Protein 9DQS (pdb70)

Organism: Mycobacterium tuberculosis (strain ATCC 25618 / H37Rv) (NCBI:txid83332)

Solvent-accessible surface area: 14472 Å² total; per-residue (Å²): 104,50,113,6,73,6,26,22,156,0,30,9,112,136,39,28,126,8,78,0,21,17,15,9,42,96,22,35,53,5,26,0,25,0,56,43,102,33,113,6,20,2,15,4,42,105,25,71,17,108,107,144,86,108,3,45,4,27,30,89,0,52,16,125,162,73,31,93,0,66,0,48,20,16,18,49,86,50,120,60,5,68,1,24,0,34,5,50,134,51,28,153,33,101,24,80,4,51,122,24,69,26,132,94,146,54,14,102,5,67,6,18,35,126,0,33,19,116,162,73,27,104,6,109,1,55,19,16,17,44,115,48,99,69,6,66,1,38,0,37,10,53,134,52,26,148,32,100,27,94,8,21,128,35,60,11,88,71,106,96,129,9,102,85,26,21,136,0,44,8,109,131,35,27,106,4,128,1,69,103,51,50,61,117,48,94,60,5,16,0,36,0,38,15,70,122,16,26,128,2,57,1,13,4,55,81,26,62,16,114,92,138,104,107,6,114,85,37,29,125,0,35,11,116,154,40,27,118,8,132,3,65,105,51,55,55,119,48,118,66,7,26,1,38,0,43,9,49,131,49,26,132,2,54,4,15,4,52,120,25,62,18,98,99,138

Foldseek 3Di:
DDDDDFQWWKQAPPQGIWGWHDWADDDQQIWTFTFGVGTDIGRPSPGRMDTD/DDDDQQWWKQAPPLGIWGWHDWDDDDQQIWTWIQSDPVGTDIGRPNPGRMGTD/DDDDDAQWWKQAPPLGIWGWHDWADDDQQIWTWIQSDVSGTDIDRVNPGRMDTD/DDDDFQWWKQFPPLGIWGWHHWDDDDQQIWTFIASPVVGGDIGRPNPGRMDTD/DDDDAQWWKQFPPLGIWGWHDWDDDDQQIWTFTQSDVSGTDIGRVNPGRMDTD

Radius of gyration: 21.14 Å; Cα contacts (8 Å, |Δi|>4): 677; chains: 5; bounding box: 45×46×57 Å

Nearest PDB structures (foldseek):
  9dqs-assembly1_A  TM=1.020E+00  e=4.402E-09  Mycolicibacterium smegmatis MC2 155
  9dqs-assembly5_E  TM=1.013E+00  e=5.189E-08  Mycolicibacterium smegmatis MC2 155
  5dma-assembly1_A  TM=9.382E-01  e=1.597E-04  Geobacillus stearothermophilus
  7egs-assembly1_B  TM=9.209E-01  e=6.330E-04  Escherichia coli K-12
  6yi2-assembly1_A  TM=8.868E-01  e=6.704E-04  Escherichia coli

Structure (mmCIF, N/CA/C/O backbone):
data_9DQS
#
_entry.id   9DQS
#
_cell.length_a   42.241
_cell.length_b   53.390
_cell.length_c   109.802
_cell.angle_alpha   90.00
_cell.angle_beta   90.00
_cell.angle_gamma   90.00
#
_symmetry.space_group_name_H-M   'P 2 21 21'
#
loop_
_entity.id
_entity.type
_entity.pdbx_description
1 polymer 'ATP-dependent DNA helicase'
2 water water
#
loop_
_atom_site.group_PDB
_atom_site.id
_atom_site.type_symbol
_atom_site.label_atom_id
_atom_site.label_alt_id
_atom_site.label_comp_id
_atom_site.label_asym_id
_atom_site.label_entity_id
_atom_site.label_seq_id
_atom_site.pdbx_PDB_ins_code
_atom_site.Cartn_x
_atom_site.Cartn_y
_atom_site.Cartn_z
_atom_site.occupancy
_atom_site.B_iso_or_equiv
_atom_site.auth_seq_id
_atom_site.auth_comp_id
_atom_site.auth_asym_id
_atom_site.auth_atom_id
_atom_site.pdbx_PDB_model_num
ATOM 1 N N . SER A 1 1 ? -18.000 1.915 -21.151 1.00 69.63 0 SER A N 1
ATOM 2 C CA . SER A 1 1 ? -19.034 1.232 -20.321 1.00 71.40 0 SER A CA 1
ATOM 3 C C . SER A 1 1 ? -18.922 1.701 -18.873 1.00 76.33 0 SER A C 1
ATOM 4 O O . SER A 1 1 ? -19.529 2.716 -18.531 1.00 71.84 0 SER A O 1
ATOM 7 N N . MET A 1 2 ? -18.149 0.96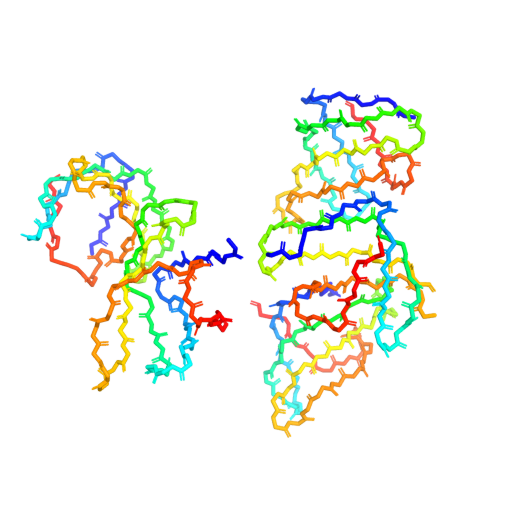6 -18.045 1.00 79.48 731 MET A N 1
ATOM 8 C CA . MET A 1 2 ? -17.876 1.368 -16.673 1.00 76.00 731 MET A CA 1
ATOM 9 C C . MET A 1 2 ? -17.323 2.791 -16.705 1.00 77.08 731 MET A C 1
ATOM 10 O O . MET A 1 2 ? -16.274 3.031 -17.304 1.00 74.21 731 MET A O 1
ATOM 15 N N . VAL A 1 3 ? -18.082 3.734 -16.129 1.00 73.33 732 VAL A N 1
ATOM 16 C CA . VAL A 1 3 ? -17.641 5.111 -16.026 1.00 70.56 732 VAL A CA 1
ATOM 17 C C . VAL A 1 3 ? -17.273 5.366 -14.570 1.00 82.41 732 VAL A C 1
ATOM 18 O O . VAL A 1 3 ? -18.106 5.189 -13.681 1.00 94.97 732 VAL A O 1
ATOM 22 N N . LEU A 1 4 ? -16.018 5.788 -14.362 1.00 82.39 733 LEU A N 1
ATOM 23 C CA . LEU A 1 4 ? -15.490 6.090 -13.042 1.00 75.33 733 LEU A CA 1
ATOM 24 C C . LEU A 1 4 ? -15.305 7.593 -12.909 1.00 68.15 733 LEU A C 1
ATOM 25 O O . LEU A 1 4 ? -15.185 8.297 -13.910 1.00 65.44 733 LEU A O 1
ATOM 30 N N . GLN A 1 5 ? -15.292 8.053 -11.655 1.00 62.70 734 GLN A N 1
ATOM 31 C CA . GLN A 1 5 ? -15.067 9.453 -11.355 1.00 61.97 734 GLN A CA 1
ATOM 32 C C . GLN A 1 5 ? -14.245 9.531 -10.074 1.00 55.77 734 GLN A C 1
ATOM 33 O O . GLN A 1 5 ? -14.305 8.627 -9.241 1.00 53.68 734 GLN A O 1
ATOM 39 N N . PRO A 1 6 ? -13.430 10.595 -9.904 1.00 48.26 735 PRO A N 1
ATOM 40 C CA . PRO A 1 6 ? -12.641 10.776 -8.688 1.00 48.12 735 PRO A CA 1
ATOM 41 C C . PRO A 1 6 ? -13.510 10.605 -7.452 1.00 51.22 735 PRO A C 1
ATOM 42 O O . PRO A 1 6 ? -14.601 11.154 -7.383 1.00 55.91 735 PRO A O 1
ATOM 46 N N . GLY A 1 7 ? -13.035 9.786 -6.511 1.00 55.95 736 GLY A N 1
ATOM 47 C CA . GLY A 1 7 ? -13.744 9.579 -5.259 1.00 58.42 736 GLY A CA 1
ATOM 48 C C . GLY A 1 7 ? -14.426 8.218 -5.193 1.00 58.53 736 GLY A C 1
ATOM 49 O O . GLY A 1 7 ? -14.664 7.714 -4.095 1.00 66.38 736 GLY A O 1
ATOM 50 N N . ASP A 1 8 ? -14.739 7.647 -6.365 1.00 57.68 737 ASP A N 1
ATOM 51 C CA . ASP A 1 8 ? -15.301 6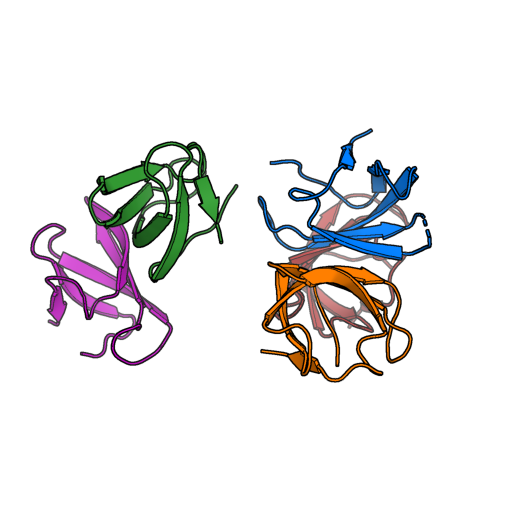.307 -6.458 1.00 55.34 737 ASP A CA 1
ATOM 52 C C . ASP A 1 8 ? -14.322 5.296 -5.886 1.00 47.28 737 ASP A C 1
ATOM 53 O O . ASP A 1 8 ? -13.124 5.425 -6.103 1.00 43.74 737 ASP A O 1
ATOM 58 N N . ARG A 1 9 ? -14.873 4.298 -5.185 1.00 48.79 738 ARG A N 1
ATOM 59 C CA . ARG A 1 9 ? -14.112 3.193 -4.623 1.00 50.45 738 ARG A CA 1
ATOM 60 C C . ARG A 1 9 ? -14.350 1.924 -5.439 1.00 50.33 738 ARG A C 1
ATOM 61 O O . ARG A 1 9 ? -15.448 1.659 -5.908 1.00 50.11 738 ARG A O 1
ATOM 69 N N . VAL A 1 10 ? -13.298 1.134 -5.615 1.00 48.76 739 VAL A N 1
ATOM 70 C CA . VAL A 1 10 ? -13.373 -0.029 -6.471 1.00 52.82 739 VAL A CA 1
ATOM 71 C C . VAL A 1 10 ? -12.644 -1.190 -5.809 1.00 55.32 739 VAL A C 1
ATOM 72 O O . VAL A 1 10 ? -11.872 -1.009 -4.862 1.00 51.94 739 VAL A O 1
ATOM 76 N N . THR A 1 11 ? -12.859 -2.383 -6.363 1.00 52.55 740 THR A N 1
ATOM 77 C CA . THR A 1 11 ? -12.093 -3.528 -5.929 1.00 54.12 740 THR A CA 1
ATOM 78 C C . THR A 1 11 ? -11.414 -4.163 -7.146 1.00 56.76 740 THR A C 1
ATOM 79 O O . THR A 1 11 ? -12.040 -4.413 -8.180 1.00 51.93 740 THR A O 1
ATOM 83 N N . HIS A 1 12 ? -10.093 -4.337 -7.018 1.00 55.80 741 HIS A N 1
ATOM 84 C CA . HIS A 1 12 ? -9.295 -5.051 -7.995 1.00 60.61 741 HIS A CA 1
ATOM 85 C C . HIS A 1 12 ? -9.117 -6.486 -7.514 1.00 65.76 741 HIS A C 1
ATOM 86 O O . HIS A 1 12 ? -8.786 -6.732 -6.353 1.00 66.31 741 HIS A O 1
ATOM 93 N N . ASP A 1 13 ? -9.308 -7.427 -8.439 1.00 71.30 742 ASP A N 1
ATOM 94 C CA . ASP A 1 13 ? -9.212 -8.840 -8.118 1.00 72.99 742 ASP A CA 1
ATOM 95 C C . ASP A 1 13 ? -7.768 -9.215 -7.779 1.00 62.95 742 ASP A C 1
ATOM 96 O O . ASP A 1 13 ? -7.547 -10.323 -7.325 1.00 61.35 742 ASP A O 1
ATOM 101 N N . LYS A 1 14 ? -6.811 -8.288 -7.957 1.00 66.98 743 LYS A N 1
ATOM 102 C CA . LYS A 1 14 ? -5.413 -8.496 -7.593 1.00 70.81 743 LYS A CA 1
ATOM 103 C C . LYS A 1 14 ? -4.936 -7.482 -6.538 1.00 70.28 743 LYS A C 1
ATOM 104 O O . LYS A 1 14 ? -4.247 -7.851 -5.589 1.00 65.93 743 LYS A O 1
ATOM 110 N N . TYR A 1 15 ? -5.272 -6.196 -6.679 1.00 67.89 744 TYR A N 1
ATOM 111 C CA . TYR A 1 15 ? -4.718 -5.194 -5.778 1.00 67.65 744 TYR A CA 1
ATOM 112 C C . TYR A 1 15 ? -5.681 -4.900 -4.622 1.00 63.32 744 TYR A C 1
ATOM 113 O O . TYR A 1 15 ? -5.307 -4.212 -3.671 1.00 57.02 744 TYR A O 1
ATOM 122 N N . GLY A 1 16 ? -6.917 -5.416 -4.704 1.00 60.73 745 GLY A N 1
ATOM 123 C CA . GLY A 1 16 ? -7.919 -5.193 -3.672 1.00 61.36 745 GLY A CA 1
ATOM 124 C C . GLY A 1 16 ? -8.562 -3.809 -3.772 1.00 61.91 745 GLY A C 1
ATOM 125 O O . GLY A 1 16 ? -8.859 -3.347 -4.876 1.00 65.45 745 GLY A O 1
ATOM 126 N N . LEU A 1 17 ? -8.781 -3.161 -2.612 1.00 55.70 746 LEU A N 1
ATOM 127 C CA . LEU A 1 17 ? -9.510 -1.901 -2.543 1.00 54.89 746 LEU A CA 1
ATOM 128 C C . LEU A 1 17 ? -8.600 -0.745 -2.924 1.00 53.46 746 LEU A C 1
ATOM 129 O O . LEU A 1 17 ? -7.470 -0.665 -2.442 1.00 50.59 746 LEU A O 1
ATOM 134 N N . GLY A 1 18 ? -9.149 0.172 -3.735 1.00 55.62 747 GLY A N 1
ATOM 135 C CA . GLY A 1 18 ? -8.500 1.439 -4.052 1.00 50.54 747 GLY A CA 1
ATOM 136 C C . GLY A 1 18 ? -9.522 2.563 -4.231 1.00 47.80 747 GLY A C 1
ATOM 137 O O . GLY A 1 18 ? -10.717 2.310 -4.369 1.00 50.06 747 GLY A O 1
ATOM 138 N N . ARG A 1 19 ? -9.038 3.809 -4.217 1.00 47.28 748 ARG A N 1
ATOM 139 C CA . ARG A 1 19 ? -9.876 4.987 -4.386 1.00 52.24 748 ARG A CA 1
ATOM 140 C C . ARG A 1 19 ? -9.489 5.678 -5.690 1.00 55.09 748 ARG A C 1
ATOM 141 O O . ARG A 1 19 ? -8.309 5.954 -5.921 1.00 59.95 748 ARG A O 1
ATOM 149 N N . VAL A 1 20 ? -10.474 5.947 -6.552 1.00 50.70 749 VAL A N 1
ATOM 150 C CA . VAL A 1 20 ? -10.172 6.600 -7.812 1.00 47.31 749 VAL A CA 1
ATOM 151 C C . VAL A 1 20 ? -9.771 8.035 -7.492 1.00 48.51 749 VAL A C 1
ATOM 152 O O . VAL A 1 20 ? -10.480 8.718 -6.761 1.00 45.23 749 VAL A O 1
ATOM 156 N N . GLU A 1 21 ? -8.645 8.482 -8.066 1.00 53.61 750 GLU A N 1
ATOM 157 C CA . GLU A 1 21 ? -8.072 9.788 -7.769 1.00 56.62 750 GLU A CA 1
ATOM 158 C C . GLU A 1 21 ? -8.159 10.684 -9.000 1.00 51.84 750 GLU A C 1
ATOM 159 O O . GLU A 1 21 ? -8.347 11.890 -8.874 1.00 51.66 750 GLU A O 1
ATOM 165 N N . GLU A 1 22 ? -7.988 10.084 -10.182 1.00 50.25 751 GLU A N 1
ATOM 166 C CA . GLU A 1 22 ? -8.051 10.789 -11.451 1.00 49.38 751 GLU A CA 1
ATOM 167 C C . GLU A 1 22 ? -8.684 9.874 -12.489 1.00 49.26 751 GLU A C 1
ATOM 168 O O . GLU A 1 22 ? -8.648 8.658 -12.345 1.00 53.55 751 GLU A O 1
ATOM 174 N N . VAL A 1 23 ? -9.220 10.471 -13.554 1.00 50.54 752 VAL A N 1
ATOM 175 C CA . VAL A 1 23 ? -9.784 9.716 -14.662 1.00 50.84 752 VAL A CA 1
ATOM 176 C C . VAL A 1 23 ? -9.590 10.511 -15.947 1.00 50.66 752 VAL A C 1
ATOM 177 O O . VAL A 1 23 ? -9.956 11.680 -16.021 1.00 52.99 752 VAL A O 1
ATOM 181 N N . ALA A 1 24 ? -9.037 9.848 -16.957 1.00 50.35 753 ALA A N 1
ATOM 182 C CA . ALA A 1 24 ? -8.797 10.483 -18.239 1.00 57.59 753 ALA A CA 1
ATOM 183 C C . ALA A 1 24 ? -9.529 9.721 -19.332 1.00 56.97 753 ALA A C 1
ATOM 184 O O . ALA A 1 24 ? -9.854 8.550 -19.172 1.00 61.98 753 ALA A O 1
ATOM 186 N N . GLY A 1 25 ? -9.765 10.401 -20.452 1.00 57.48 754 GLY A N 1
ATOM 187 C CA . GLY A 1 25 ? -10.369 9.759 -21.606 1.00 58.53 754 GLY A CA 1
ATOM 188 C C . GLY A 1 25 ? -11.841 9.449 -21.354 1.00 60.95 754 GLY A C 1
ATOM 189 O O . GLY A 1 25 ? -12.452 9.981 -20.429 1.00 64.51 754 GLY A O 1
ATOM 190 N N . THR A 1 26 ? -12.395 8.580 -22.203 1.00 65.11 755 THR A N 1
ATOM 191 C CA . THR A 1 26 ? -13.802 8.214 -22.169 1.00 64.03 755 THR A CA 1
ATOM 192 C C . THR A 1 26 ? -13.929 6.795 -22.699 1.00 55.70 755 THR A C 1
ATOM 193 O O . THR A 1 26 ? -12.979 6.250 -23.229 1.00 55.48 755 THR A O 1
ATOM 197 N N . GLY A 1 27 ? -15.105 6.195 -22.552 1.00 60.61 756 GLY A N 1
ATOM 198 C CA . GLY A 1 27 ? -15.393 4.912 -23.176 1.00 61.78 756 GLY A CA 1
ATOM 199 C C . GLY A 1 27 ? -14.448 3.811 -22.696 1.00 63.98 756 GLY A C 1
ATOM 200 O O . GLY A 1 27 ? -13.911 3.904 -21.596 1.00 78.18 756 GLY A O 1
ATOM 201 N N . GLU A 1 28 ? -14.214 2.806 -23.556 1.00 61.08 757 GLU A N 1
ATOM 202 C CA . GLU A 1 28 ? -13.512 1.587 -23.187 1.00 62.18 757 GLU A CA 1
ATOM 203 C C . GLU A 1 28 ? -12.038 1.856 -22.863 1.00 59.33 757 GLU A C 1
ATOM 204 O O . GLU A 1 28 ? -11.399 1.063 -22.171 1.00 61.45 757 GLU A O 1
ATOM 210 N N . SER A 1 29 ? -11.487 2.962 -23.375 1.00 60.17 758 SER A N 1
ATOM 211 C CA . SER A 1 29 ? -10.055 3.216 -23.302 1.00 56.72 758 SER A CA 1
ATOM 212 C C . SER A 1 29 ? -9.749 4.262 -22.236 1.00 51.58 758 SER A C 1
ATOM 213 O O . SER A 1 29 ? -8.655 4.810 -22.209 1.00 52.09 758 SER A O 1
ATOM 216 N N . ALA A 1 30 ? -10.727 4.568 -21.387 1.00 52.44 759 ALA A N 1
ATOM 217 C CA . ALA A 1 30 ? -10.527 5.550 -20.333 1.00 55.91 759 ALA A CA 1
ATOM 218 C C . ALA A 1 30 ? -9.497 5.031 -19.327 1.00 47.47 759 ALA A C 1
ATOM 219 O O . ALA A 1 30 ? -9.453 3.845 -19.046 1.00 49.12 759 ALA A O 1
ATOM 221 N N . MET A 1 31 ? -8.672 5.927 -18.794 1.00 44.78 760 MET A N 1
ATOM 222 C CA . MET A 1 31 ? -7.641 5.564 -17.836 1.00 51.43 760 MET A CA 1
ATOM 223 C C . MET A 1 31 ? -8.014 6.078 -16.446 1.00 48.95 760 MET A C 1
ATOM 224 O O . MET A 1 31 ? -8.728 7.057 -16.304 1.00 59.09 760 MET A O 1
ATOM 229 N N . SER A 1 32 ? -7.530 5.394 -15.419 1.00 46.60 761 SER A N 1
ATOM 230 C CA . SER A 1 32 ? -7.801 5.775 -14.045 1.00 51.10 761 SER A CA 1
ATOM 231 C C . SER A 1 32 ? -6.496 5.730 -13.270 1.00 46.51 761 SER A C 1
ATOM 232 O O . SER A 1 32 ? -5.712 4.787 -13.421 1.00 39.23 761 SER A O 1
ATOM 235 N N . LEU A 1 33 ? -6.303 6.734 -12.422 1.00 40.82 762 LEU A N 1
ATOM 236 C CA . LEU A 1 33 ? -5.292 6.606 -11.400 1.00 45.21 762 LEU A CA 1
ATOM 237 C C . LEU A 1 33 ? -5.989 6.175 -10.111 1.00 46.20 762 LEU A C 1
ATOM 238 O O . LEU A 1 33 ? -6.851 6.891 -9.605 1.00 43.30 762 LEU A O 1
ATOM 243 N N . ILE A 1 34 ? -5.628 4.990 -9.599 1.00 47.48 763 ILE A N 1
ATOM 244 C CA . ILE A 1 34 ? -6.263 4.463 -8.397 1.00 52.77 763 ILE A CA 1
ATOM 245 C C . ILE A 1 34 ? -5.231 4.219 -7.300 1.00 50.41 763 ILE A C 1
ATOM 246 O O . ILE A 1 34 ? -4.289 3.453 -7.478 1.00 49.04 763 ILE A O 1
ATOM 251 N N . ASP A 1 35 ? -5.444 4.858 -6.149 1.00 51.97 764 ASP A N 1
ATOM 252 C CA . ASP A 1 35 ? -4.600 4.606 -5.000 1.00 53.47 764 ASP A CA 1
ATOM 253 C C . ASP A 1 35 ? -5.123 3.355 -4.341 1.00 47.67 764 ASP A C 1
ATOM 254 O O . ASP A 1 35 ? -6.272 3.326 -3.930 1.00 49.09 764 ASP A O 1
ATOM 259 N N . PHE A 1 36 ? -4.274 2.336 -4.300 1.00 52.43 765 PHE A N 1
ATOM 260 C CA . PHE A 1 36 ? -4.525 1.150 -3.509 1.00 56.52 765 PHE A CA 1
ATOM 261 C C . PHE A 1 36 ? -3.745 1.278 -2.180 1.00 53.79 765 PHE A C 1
ATOM 262 O O . PHE A 1 36 ? -3.692 0.211 -1.538 1.00 56.43 765 PHE A O 1
ATOM 270 N N . ALA A 1 39 ? 0.512 -1.636 -2.402 1.00 60.14 768 ALA A N 1
ATOM 271 C CA . ALA A 1 39 ? 0.456 -1.724 -3.888 1.00 61.67 768 ALA A CA 1
ATOM 272 C C . ALA A 1 39 ? 0.540 -0.348 -4.547 1.00 62.16 768 ALA A C 1
ATOM 273 O O . ALA A 1 39 ? 1.039 -0.234 -5.668 1.00 59.62 768 ALA A O 1
ATOM 275 N N . GLY A 1 40 ? -0.030 0.672 -3.892 1.00 65.30 769 GLY A N 1
ATOM 276 C CA . GLY A 1 40 ? 0.242 2.065 -4.227 1.00 63.85 769 GLY A CA 1
ATOM 277 C C . GLY A 1 40 ? -0.642 2.614 -5.349 1.00 61.42 769 GLY A C 1
ATOM 278 O O . GLY A 1 40 ? -1.635 2.009 -5.738 1.00 61.25 769 GLY A O 1
ATOM 279 N N . ARG A 1 41 ? -0.272 3.797 -5.847 1.00 65.67 770 ARG A N 1
ATOM 280 C CA . ARG A 1 41 ? -0.974 4.441 -6.946 1.00 68.56 770 ARG A CA 1
ATOM 281 C C . ARG A 1 41 ? -0.657 3.741 -8.269 1.00 64.20 770 ARG A C 1
ATOM 282 O O . ARG A 1 41 ? 0.505 3.607 -8.643 1.00 71.91 770 ARG A O 1
ATOM 290 N N . VAL A 1 42 ? -1.710 3.324 -8.976 1.00 53.67 771 VAL A N 1
ATOM 291 C CA . VAL A 1 42 ? -1.585 2.567 -10.209 1.00 56.54 771 VAL A CA 1
ATOM 292 C C . VAL A 1 42 ? -2.505 3.171 -11.265 1.00 56.74 771 VAL A C 1
ATOM 293 O O . VAL A 1 42 ? -3.722 3.190 -11.079 1.00 50.03 771 VAL A O 1
ATOM 297 N N . LYS A 1 43 ? -1.910 3.626 -12.377 1.00 59.11 772 LYS A N 1
ATOM 298 C CA . LYS A 1 43 ? -2.658 4.108 -13.529 1.00 59.04 772 LYS A CA 1
ATOM 299 C C . LYS A 1 43 ? -3.047 2.919 -14.401 1.00 54.22 772 LYS A C 1
ATOM 300 O O . LYS A 1 43 ? -2.165 2.181 -14.823 1.00 55.57 772 LYS A O 1
ATOM 306 N N . LEU A 1 44 ? -4.360 2.769 -14.657 1.00 54.74 773 LEU A N 1
ATOM 307 C CA . LEU A 1 44 ? -4.962 1.603 -15.301 1.00 57.84 773 LEU A CA 1
ATOM 308 C C . LEU A 1 44 ? -5.909 2.036 -16.413 1.00 55.50 773 LEU A C 1
ATOM 309 O O . LEU A 1 44 ? -6.275 3.196 -16.507 1.00 55.30 773 LEU A O 1
ATOM 314 N N . MET A 1 45 ? -6.403 1.044 -17.154 1.00 52.19 774 MET A N 1
ATOM 315 C CA . MET A 1 45 ? -7.469 1.222 -18.119 1.00 48.84 774 MET A CA 1
ATOM 316 C C . MET A 1 45 ? -8.613 0.300 -17.703 1.00 51.96 774 MET A C 1
ATOM 317 O O . MET A 1 45 ? -8.591 -0.902 -17.971 1.00 54.23 774 MET A O 1
ATOM 322 N N . HIS A 1 46 ? -9.618 0.880 -17.040 1.00 53.53 775 HIS A N 1
ATOM 323 C CA . HIS A 1 46 ? -10.456 0.137 -16.104 1.00 51.08 775 HIS A CA 1
ATOM 324 C C . HIS A 1 46 ? -11.465 -0.768 -16.799 1.00 54.34 775 HIS A C 1
ATOM 325 O O . HIS A 1 46 ? -11.972 -1.704 -16.173 1.00 53.23 775 HIS A O 1
ATOM 332 N N . ASN A 1 47 ? -11.759 -0.477 -18.072 1.00 56.01 776 ASN A N 1
ATOM 333 C CA . ASN A 1 47 ? -12.689 -1.299 -18.829 1.00 58.02 776 ASN A CA 1
ATOM 334 C C . ASN A 1 47 ? -11.975 -2.561 -19.302 1.00 57.65 776 ASN A C 1
ATOM 335 O O . ASN A 1 47 ? -12.636 -3.481 -19.761 1.00 63.27 776 ASN A O 1
ATOM 340 N N . HIS A 1 48 ? -10.640 -2.603 -19.171 1.00 58.27 777 HIS A N 1
ATOM 341 C CA . HIS A 1 48 ? -9.859 -3.784 -19.497 1.00 56.72 777 HIS A CA 1
ATOM 342 C C . HIS A 1 48 ? -9.208 -4.361 -18.245 1.00 56.82 777 HIS A C 1
ATOM 343 O O . HIS A 1 48 ? -8.070 -4.800 -18.289 1.00 61.52 777 HIS A O 1
ATOM 350 N N . ALA A 1 49 ? -9.917 -4.361 -17.119 1.00 64.25 778 ALA A N 1
ATOM 351 C CA . ALA A 1 49 ? -9.313 -4.773 -15.861 1.00 60.91 778 ALA A CA 1
ATOM 352 C C . ALA A 1 49 ? -10.347 -5.497 -15.008 1.00 55.27 778 ALA A C 1
ATOM 353 O O . ALA A 1 49 ? -11.525 -5.163 -15.060 1.00 54.37 778 ALA A O 1
ATOM 355 N N . PRO A 1 50 ? -9.926 -6.469 -14.170 1.00 54.66 779 PRO A N 1
ATOM 356 C CA . PRO A 1 50 ? -10.832 -7.142 -13.238 1.00 56.38 779 PRO A CA 1
ATOM 357 C C . PRO A 1 50 ? -11.174 -6.217 -12.073 1.00 58.33 779 PRO A C 1
ATOM 358 O O . PRO A 1 50 ? -10.722 -6.423 -10.946 1.00 57.68 779 PRO A O 1
ATOM 362 N N . LEU A 1 51 ? -11.958 -5.186 -12.395 1.00 60.75 780 LEU A N 1
ATOM 363 C CA . LEU A 1 51 ? -12.363 -4.150 -11.468 1.00 67.53 780 LEU A CA 1
ATOM 364 C C . LEU A 1 51 ? -13.875 -4.186 -11.315 1.00 67.98 780 LEU A C 1
ATOM 365 O O . LEU A 1 51 ? -14.597 -4.361 -12.295 1.00 60.86 780 LEU A O 1
ATOM 370 N N . GLN A 1 52 ? -14.331 -3.938 -10.088 1.00 71.09 781 GLN A N 1
ATOM 371 C CA . GLN A 1 52 ? -15.732 -3.678 -9.836 1.00 75.10 781 GLN A CA 1
ATOM 372 C C . GLN A 1 52 ? -15.883 -2.333 -9.141 1.00 76.77 781 GLN A C 1
ATOM 373 O O . GLN A 1 52 ? -15.103 -2.004 -8.251 1.00 82.24 781 GLN A O 1
ATOM 379 N N . LYS A 1 53 ? -16.919 -1.588 -9.538 1.00 74.53 782 LYS A N 1
ATOM 380 C CA . LYS A 1 53 ? -17.349 -0.414 -8.805 1.00 71.96 782 LYS A CA 1
ATOM 381 C C . LYS A 1 53 ? -18.052 -0.871 -7.530 1.00 68.82 782 LYS A C 1
ATOM 382 O O . LYS A 1 53 ? -18.803 -1.835 -7.554 1.00 66.11 782 LYS A O 1
ATOM 388 N N . LEU A 1 54 ? -17.782 -0.195 -6.410 1.00 78.64 783 LEU A N 1
ATOM 389 C CA . LEU A 1 54 ? -18.585 -0.353 -5.205 1.00 81.98 783 LEU A CA 1
ATOM 390 C C . LEU A 1 54 ? -19.707 0.699 -5.219 1.00 84.49 783 LEU A C 1
ATOM 391 O O . LEU A 1 54 ? -19.393 1.862 -5.552 1.00 77.31 783 LEU A O 1
ATOM 397 N N . MET B 1 2 ? 11.904 8.527 -19.909 1.00 82.02 731 MET B N 1
ATOM 398 C CA . MET B 1 2 ? 10.815 7.833 -20.657 1.00 79.95 731 MET B CA 1
ATOM 399 C C . MET B 1 2 ? 9.599 7.621 -19.754 1.00 75.85 731 MET B C 1
ATOM 400 O O . MET B 1 2 ? 9.710 6.980 -18.705 1.00 79.11 731 MET B O 1
ATOM 405 N N . VAL B 1 3 ? 8.445 8.143 -20.200 1.00 67.17 732 VAL B N 1
ATOM 406 C CA . VAL B 1 3 ? 7.181 8.044 -19.476 1.00 64.57 732 VAL B CA 1
ATOM 407 C C . VAL B 1 3 ? 6.206 7.185 -20.282 1.00 59.94 732 VAL B C 1
ATOM 408 O O . VAL B 1 3 ? 6.072 7.377 -21.489 1.00 61.18 732 VAL B O 1
ATOM 412 N N . LEU B 1 4 ? 5.496 6.283 -19.586 1.00 58.84 733 LEU B N 1
ATOM 413 C CA . LEU B 1 4 ? 4.637 5.288 -20.212 1.00 62.23 733 LEU B CA 1
ATOM 414 C C . LEU B 1 4 ? 3.204 5.400 -19.689 1.00 65.93 733 LEU B C 1
ATOM 415 O O . LEU B 1 4 ? 2.990 5.551 -18.483 1.00 65.09 733 LEU B O 1
ATOM 420 N N . GLN B 1 5 ? 2.238 5.291 -20.620 1.00 64.99 734 GLN B N 1
ATOM 421 C CA . GLN B 1 5 ? 0.814 5.324 -20.313 1.00 66.50 734 GLN B CA 1
ATOM 422 C C . GLN B 1 5 ? 0.186 4.006 -20.762 1.00 62.20 734 GLN B C 1
ATOM 423 O O . GLN B 1 5 ? 0.616 3.435 -21.767 1.00 57.40 734 GLN B O 1
ATOM 429 N N . PRO B 1 6 ? -0.817 3.464 -20.025 1.00 53.34 735 PRO B N 1
ATOM 430 C CA . PRO B 1 6 ? -1.561 2.293 -20.495 1.00 51.85 735 PRO B CA 1
ATOM 431 C C . PRO B 1 6 ? -2.044 2.535 -21.921 1.00 49.52 735 PRO B C 1
ATOM 432 O O . PRO B 1 6 ? -2.505 3.619 -22.212 1.00 52.42 735 PRO B O 1
ATOM 436 N N . GLY B 1 7 ? -1.888 1.554 -22.819 1.00 58.73 736 GLY B N 1
ATOM 437 C CA . GLY B 1 7 ? -2.262 1.706 -24.221 1.00 56.73 736 GLY B CA 1
ATOM 438 C C . GLY B 1 7 ? -1.055 1.994 -25.121 1.00 59.53 736 GLY B C 1
ATOM 439 O O . GLY B 1 7 ? -1.108 1.759 -26.333 1.00 64.79 736 GLY B O 1
ATOM 440 N N . ASP B 1 8 ? 0.032 2.508 -24.529 1.00 55.13 737 ASP B N 1
ATOM 441 C CA . ASP B 1 8 ? 1.250 2.775 -25.276 1.00 60.08 737 ASP B CA 1
ATOM 442 C C . ASP B 1 8 ? 1.877 1.466 -25.742 1.00 58.83 737 ASP B C 1
ATOM 443 O O . ASP B 1 8 ? 1.683 0.406 -25.149 1.00 52.66 737 ASP B O 1
ATOM 448 N N . ARG B 1 9 ? 2.632 1.578 -26.834 1.00 62.19 738 ARG B N 1
ATOM 449 C CA . ARG B 1 9 ? 3.241 0.432 -27.480 1.00 62.62 738 ARG B CA 1
ATOM 450 C C . ARG B 1 9 ? 4.757 0.627 -27.440 1.00 57.94 738 ARG B C 1
ATOM 451 O O . ARG B 1 9 ? 5.256 1.731 -27.665 1.00 53.93 738 ARG B O 1
ATOM 459 N N . VAL B 1 10 ? 5.478 -0.457 -27.129 1.00 51.60 739 VAL B N 1
ATOM 460 C CA . VAL B 1 10 ? 6.909 -0.387 -26.888 1.00 51.72 739 VAL B CA 1
ATOM 461 C C . VAL B 1 10 ? 7.586 -1.603 -27.509 1.00 50.37 739 VAL B C 1
ATOM 462 O O . VAL B 1 10 ? 6.942 -2.599 -27.820 1.00 46.71 739 VAL B O 1
ATOM 466 N N . THR B 1 11 ? 8.909 -1.517 -27.650 1.00 56.02 740 THR B N 1
ATOM 467 C CA . THR B 1 11 ? 9.679 -2.630 -28.173 1.00 57.44 740 THR B CA 1
ATOM 468 C C . THR B 1 11 ? 10.809 -2.940 -27.199 1.00 54.55 740 THR B C 1
ATOM 469 O O . THR B 1 11 ? 11.547 -2.051 -26.780 1.00 50.66 740 THR B O 1
ATOM 473 N N . HIS B 1 12 ? 10.885 -4.222 -26.844 1.00 58.04 741 HIS B N 1
ATOM 474 C CA . HIS B 1 12 ? 11.897 -4.777 -25.970 1.00 61.53 741 HIS B CA 1
ATOM 475 C C . HIS B 1 12 ? 12.874 -5.573 -26.834 1.00 65.83 741 HIS B C 1
ATOM 476 O O . HIS B 1 12 ? 12.456 -6.310 -27.724 1.00 65.28 741 HIS B O 1
ATOM 483 N N . ASP B 1 13 ? 14.176 -5.438 -26.554 1.00 66.66 742 ASP B N 1
ATOM 484 C CA . ASP B 1 13 ? 15.203 -6.081 -27.359 1.00 57.34 742 ASP B CA 1
ATOM 485 C C . ASP B 1 13 ? 14.955 -7.583 -27.407 1.00 55.56 742 ASP B C 1
ATOM 486 O O . ASP B 1 13 ? 15.175 -8.206 -28.441 1.00 58.18 742 ASP B O 1
ATOM 491 N N . LYS B 1 14 ? 14.466 -8.139 -26.296 1.00 55.47 743 LYS B N 1
ATOM 492 C CA . LYS B 1 14 ? 14.284 -9.574 -26.162 1.00 62.10 743 LYS B CA 1
ATOM 493 C C . LYS B 1 14 ? 12.854 -10.009 -26.498 1.00 64.19 743 LYS B C 1
ATOM 494 O O . LYS B 1 14 ? 12.680 -10.950 -27.266 1.00 65.77 743 LYS B O 1
ATOM 500 N N . TYR B 1 15 ? 11.838 -9.345 -25.926 1.00 60.20 744 TYR B N 1
ATOM 501 C CA . TYR B 1 15 ? 10.493 -9.906 -25.866 1.00 58.50 744 TYR B CA 1
ATOM 502 C C . TYR B 1 15 ? 9.582 -9.437 -27.002 1.00 59.65 744 TYR B C 1
ATOM 503 O O . TYR B 1 15 ? 8.465 -9.944 -27.118 1.00 56.91 744 TYR B O 1
ATOM 512 N N . GLY B 1 16 ? 10.022 -8.441 -27.785 1.00 61.13 745 GLY B N 1
ATOM 513 C CA . GLY B 1 16 ? 9.312 -8.015 -28.979 1.00 55.86 745 GLY B CA 1
ATOM 514 C C . GLY B 1 16 ? 8.425 -6.809 -28.700 1.00 57.22 745 GLY B C 1
ATOM 515 O O . GLY B 1 16 ? 8.729 -6.023 -27.811 1.00 70.65 745 GLY B O 1
ATOM 516 N N . LEU B 1 17 ? 7.323 -6.692 -29.457 1.00 64.28 746 LEU B N 1
ATOM 517 C CA . LEU B 1 17 ? 6.366 -5.601 -29.307 1.00 63.53 746 LEU B CA 1
ATOM 518 C C . LEU B 1 17 ? 5.468 -5.836 -28.086 1.00 59.08 746 LEU B C 1
ATOM 519 O O . LEU B 1 17 ? 5.062 -6.964 -27.802 1.00 59.48 746 LEU B O 1
ATOM 524 N N . GLY B 1 18 ? 5.140 -4.758 -27.366 1.00 56.65 747 GLY B N 1
ATOM 525 C CA . GLY B 1 18 ? 4.368 -4.873 -26.137 1.00 55.33 747 GLY B CA 1
ATOM 526 C C . GLY B 1 18 ? 3.341 -3.754 -25.990 1.00 49.13 747 GLY B C 1
ATOM 527 O O . GLY B 1 18 ? 3.598 -2.630 -26.397 1.00 48.33 747 GLY B O 1
ATOM 528 N N . ARG B 1 19 ? 2.164 -4.082 -25.444 1.00 49.43 748 ARG B N 1
ATOM 529 C CA . ARG B 1 19 ? 1.195 -3.069 -25.070 1.00 51.10 748 ARG B CA 1
ATOM 530 C C . ARG B 1 19 ? 1.295 -2.848 -23.560 1.00 51.73 748 ARG B C 1
ATOM 531 O O . ARG B 1 19 ? 1.190 -3.793 -22.774 1.00 46.31 748 ARG B O 1
ATOM 539 N N . VAL B 1 20 ? 1.506 -1.592 -23.151 1.00 48.09 749 VAL B N 1
ATOM 540 C CA . VAL B 1 20 ? 1.526 -1.276 -21.735 1.00 49.58 749 VAL B CA 1
ATOM 541 C C . VAL B 1 20 ? 0.099 -1.383 -21.194 1.00 57.15 749 VAL B C 1
ATOM 542 O O . VAL B 1 20 ? -0.852 -0.894 -21.800 1.00 61.97 749 VAL B O 1
ATOM 546 N N . GLU B 1 21 ? -0.044 -2.027 -20.039 1.00 50.91 750 GLU B N 1
ATOM 547 C CA . GLU B 1 21 ? -1.359 -2.268 -19.488 1.00 53.02 750 GLU B CA 1
ATOM 548 C C . GLU B 1 21 ? -1.528 -1.488 -18.188 1.00 49.02 750 GLU B C 1
ATOM 549 O O . GLU B 1 21 ? -2.629 -1.045 -17.877 1.00 53.77 750 GLU B O 1
ATOM 555 N N . GLU B 1 22 ? -0.448 -1.333 -17.424 1.00 49.76 751 GLU B N 1
ATOM 556 C CA . GLU B 1 22 ? -0.514 -0.676 -16.129 1.00 57.28 751 GLU B CA 1
ATOM 557 C C . GLU B 1 22 ? 0.789 0.071 -15.884 1.00 58.77 751 GLU B C 1
ATOM 558 O O . GLU B 1 22 ? 1.825 -0.352 -16.390 1.00 61.38 751 GLU B O 1
ATOM 564 N N . VAL B 1 23 ? 0.725 1.152 -15.089 1.00 61.30 752 VAL B N 1
ATOM 565 C CA . VAL B 1 23 ? 1.903 1.940 -14.736 1.00 57.22 752 VAL B CA 1
ATOM 566 C C . VAL B 1 23 ? 1.784 2.435 -13.290 1.00 56.99 752 VAL B C 1
ATOM 567 O O . VAL B 1 23 ? 0.704 2.735 -12.784 1.00 56.29 752 VAL B O 1
ATOM 571 N N . ALA B 1 24 ? 2.924 2.497 -12.603 1.00 59.43 753 ALA B N 1
ATOM 572 C CA . ALA B 1 24 ? 2.940 2.778 -11.180 1.00 59.28 753 ALA B CA 1
ATOM 573 C C . ALA B 1 24 ? 4.308 3.312 -10.769 1.00 60.13 753 ALA B C 1
ATOM 574 O O . ALA B 1 24 ? 5.336 2.716 -11.079 1.00 61.30 753 ALA B O 1
ATOM 576 N N . GLY B 1 25 ? 4.289 4.418 -10.023 1.00 63.67 754 GLY B N 1
ATOM 577 C CA . GLY B 1 25 ? 5.495 5.117 -9.618 1.00 64.43 754 GLY B CA 1
ATOM 578 C C . GLY B 1 25 ? 5.793 6.240 -10.602 1.00 66.47 754 GLY B C 1
ATOM 579 O O . GLY B 1 25 ? 4.997 6.512 -11.498 1.00 62.58 754 GLY B O 1
ATOM 580 N N . THR B 1 26 ? 6.961 6.865 -10.438 1.00 74.00 755 THR B N 1
ATOM 581 C CA . THR B 1 26 ? 7.315 8.031 -11.228 1.00 83.60 755 THR B CA 1
ATOM 582 C C . THR B 1 26 ? 8.821 8.083 -11.485 1.00 80.13 755 THR B C 1
ATOM 583 O O . THR B 1 26 ? 9.645 7.641 -10.673 1.00 70.38 755 THR B O 1
ATOM 587 N N . GLY B 1 27 ? 9.166 8.659 -12.639 1.00 77.70 756 GLY B N 1
ATOM 588 C CA . GLY B 1 27 ? 10.557 8.779 -13.034 1.00 80.83 756 GLY B CA 1
ATOM 589 C C . GLY B 1 27 ? 11.168 7.407 -13.293 1.00 73.64 756 GLY B C 1
ATOM 590 O O . GLY B 1 27 ? 10.519 6.549 -13.882 1.00 67.36 756 GLY B O 1
ATOM 591 N N . GLU B 1 28 ? 12.392 7.212 -12.793 1.00 74.51 757 GLU B N 1
ATOM 592 C CA . GLU B 1 28 ? 13.241 6.090 -13.169 1.00 76.27 757 GLU B CA 1
ATOM 593 C C . GLU B 1 28 ? 12.901 4.810 -12.407 1.00 66.57 757 GLU B C 1
ATOM 594 O O . GLU B 1 28 ? 13.267 3.732 -12.866 1.00 61.94 757 GLU B O 1
ATOM 600 N N . SER B 1 29 ? 12.233 4.943 -11.250 1.00 65.94 758 SER B N 1
ATOM 601 C CA . SER B 1 29 ? 11.731 3.808 -10.484 1.00 67.69 758 SER B CA 1
ATOM 602 C C . SER B 1 29 ? 10.312 3.418 -10.923 1.00 67.35 758 SER B C 1
ATOM 603 O O . SER B 1 29 ? 9.677 2.550 -10.319 1.00 64.11 758 SER B O 1
ATOM 606 N N . ALA B 1 30 ? 9.812 4.069 -11.981 1.00 69.72 759 ALA B N 1
ATOM 607 C CA . ALA B 1 30 ? 8.514 3.748 -12.556 1.00 67.97 759 ALA B CA 1
ATOM 608 C C . ALA B 1 30 ? 8.504 2.326 -13.111 1.00 66.95 759 ALA B C 1
ATOM 609 O O . ALA B 1 30 ? 9.449 1.926 -13.793 1.00 64.75 759 ALA B O 1
ATOM 611 N N . MET B 1 31 ? 7.404 1.605 -12.830 1.00 67.19 760 MET B N 1
ATOM 612 C CA . MET B 1 31 ? 7.205 0.221 -13.249 1.00 65.96 760 MET B CA 1
ATOM 613 C C . MET B 1 31 ? 6.107 0.178 -14.303 1.00 54.62 760 MET B C 1
ATOM 614 O O . MET B 1 31 ? 5.203 1.004 -14.279 1.00 52.68 760 MET B O 1
ATOM 619 N N . SER B 1 32 ? 6.167 -0.819 -15.189 1.00 50.01 761 SER B N 1
ATOM 620 C CA . SER B 1 32 ? 5.097 -1.066 -16.145 1.00 51.87 761 SER B CA 1
ATOM 621 C C . SER B 1 32 ? 4.622 -2.506 -16.011 1.00 50.59 761 SER B C 1
ATOM 622 O O . SER B 1 32 ? 5.376 -3.344 -15.530 1.00 63.11 761 SER B O 1
ATOM 625 N N . LEU B 1 33 ? 3.393 -2.788 -16.462 1.00 45.50 762 LEU B N 1
ATOM 626 C CA . LEU B 1 33 ? 3.013 -4.146 -16.817 1.00 47.16 762 LEU B CA 1
ATOM 627 C C . LEU B 1 33 ? 2.726 -4.188 -18.321 1.00 47.84 762 LEU B C 1
ATOM 628 O O . LEU B 1 33 ? 1.966 -3.378 -18.840 1.00 48.07 762 LEU B O 1
ATOM 633 N N . ILE B 1 34 ? 3.369 -5.114 -19.040 1.00 52.39 763 ILE B N 1
ATOM 634 C CA . ILE B 1 34 ? 3.386 -5.048 -20.495 1.00 53.27 763 ILE B CA 1
ATOM 635 C C . ILE B 1 34 ? 3.107 -6.422 -21.104 1.00 52.82 763 ILE B C 1
ATOM 636 O O . ILE B 1 34 ? 3.863 -7.366 -20.886 1.00 54.35 763 ILE B O 1
ATOM 641 N N . ASP B 1 35 ? 2.037 -6.512 -21.900 1.00 53.32 764 ASP B N 1
ATOM 642 C CA . ASP B 1 35 ? 1.726 -7.754 -22.584 1.00 61.70 764 ASP B CA 1
ATOM 643 C C . ASP B 1 35 ? 2.581 -7.847 -23.837 1.00 60.29 764 ASP B C 1
ATOM 644 O O . ASP B 1 35 ? 2.451 -7.015 -24.733 1.00 54.27 764 ASP B O 1
ATOM 649 N N . PHE B 1 36 ? 3.435 -8.877 -23.864 1.00 61.72 765 PHE B N 1
ATOM 650 C CA . PHE B 1 36 ? 4.321 -9.146 -24.982 1.00 57.96 765 PHE B CA 1
ATOM 651 C C . PHE B 1 36 ? 3.882 -10.417 -25.694 1.00 54.27 765 PHE B C 1
ATOM 652 O O . PHE B 1 36 ? 4.690 -11.316 -25.876 1.00 59.32 765 PHE B O 1
ATOM 660 N N . GLY B 1 37 ? 2.597 -10.498 -26.047 1.00 57.42 766 GLY B N 1
ATOM 661 C CA . GLY B 1 37 ? 2.029 -11.698 -26.642 1.00 65.15 766 GLY B CA 1
ATOM 662 C C . GLY B 1 37 ? 2.667 -12.987 -26.115 1.00 66.90 766 GLY B C 1
ATOM 663 O O . GLY B 1 37 ? 2.546 -13.314 -24.936 1.00 62.99 766 GLY B O 1
ATOM 664 N N . SER B 1 38 ? 3.377 -13.702 -27.000 1.00 67.02 767 SER B N 1
ATOM 665 C CA . SER B 1 38 ? 3.764 -15.081 -26.741 1.00 64.48 767 SER B CA 1
ATOM 666 C C . SER B 1 38 ? 4.742 -15.160 -25.569 1.00 60.77 767 SER B C 1
ATOM 667 O O . SER B 1 38 ? 4.967 -16.237 -25.023 1.00 60.52 767 SER B O 1
ATOM 670 N N . ALA B 1 39 ? 5.345 -14.031 -25.190 1.00 57.49 768 ALA B N 1
ATOM 671 C CA . ALA B 1 39 ? 6.221 -14.019 -24.031 1.00 58.35 768 ALA B CA 1
ATOM 672 C C . ALA B 1 39 ? 5.448 -13.619 -22.765 1.00 61.68 768 ALA B C 1
ATOM 673 O O . ALA B 1 39 ? 6.007 -13.636 -21.674 1.00 64.69 768 ALA B O 1
ATOM 675 N N . GLY B 1 40 ? 4.169 -13.246 -22.907 1.00 59.68 769 GLY B N 1
ATOM 676 C CA . GLY B 1 40 ? 3.289 -13.002 -21.774 1.00 58.09 769 GLY B CA 1
ATOM 677 C C . GLY B 1 40 ? 3.362 -11.562 -21.255 1.00 62.99 769 GLY B C 1
ATOM 678 O O . GLY B 1 40 ? 3.912 -10.671 -21.909 1.00 60.22 769 GLY B O 1
ATOM 679 N N . ARG B 1 41 ? 2.756 -11.345 -20.079 1.00 58.90 770 ARG B N 1
ATOM 680 C CA . ARG B 1 41 ? 2.774 -10.059 -19.406 1.00 63.41 770 ARG B CA 1
ATOM 681 C C . ARG B 1 41 ? 3.986 -9.983 -18.486 1.00 58.35 770 ARG B C 1
ATOM 682 O O . ARG B 1 41 ? 4.199 -10.877 -17.680 1.00 56.75 770 ARG B O 1
ATOM 690 N N . VAL B 1 42 ? 4.736 -8.880 -18.574 1.00 60.23 771 VAL B N 1
ATOM 691 C CA . VAL B 1 42 ? 5.968 -8.734 -17.820 1.00 61.05 771 VAL B CA 1
ATOM 692 C C . VAL B 1 42 ? 5.904 -7.434 -17.035 1.00 59.51 771 VAL B C 1
ATOM 693 O O . VAL B 1 42 ? 5.592 -6.394 -17.607 1.00 54.95 771 VAL B O 1
ATOM 697 N N . LYS B 1 43 ? 6.261 -7.515 -15.746 1.00 62.04 772 LYS B N 1
ATOM 698 C CA . LYS B 1 43 ? 6.328 -6.365 -14.862 1.00 60.09 772 LYS B CA 1
ATOM 699 C C . LYS B 1 43 ? 7.779 -5.939 -14.703 1.00 55.71 772 LYS B C 1
ATOM 700 O O . LYS B 1 43 ? 8.589 -6.747 -14.273 1.00 61.62 772 LYS B O 1
ATOM 706 N N . LEU B 1 44 ? 8.085 -4.666 -14.982 1.00 58.00 773 LEU B N 1
ATOM 707 C CA . LEU B 1 44 ? 9.466 -4.208 -15.058 1.00 59.83 773 LEU B CA 1
ATOM 708 C C . LEU B 1 44 ? 9.553 -2.709 -14.797 1.00 57.81 773 LEU B C 1
ATOM 709 O O . LEU B 1 44 ? 8.601 -1.987 -15.061 1.00 66.00 773 LEU B O 1
ATOM 714 N N . MET B 1 45 ? 10.712 -2.264 -14.292 1.00 64.99 774 MET B N 1
ATOM 715 C CA . MET B 1 45 ? 11.103 -0.860 -14.275 1.00 61.95 774 MET B CA 1
ATOM 716 C C . MET B 1 45 ? 11.623 -0.461 -15.652 1.00 56.53 774 MET B C 1
ATOM 717 O O . MET B 1 45 ? 12.672 -0.925 -16.070 1.00 58.46 774 MET B O 1
ATOM 722 N N . HIS B 1 46 ? 10.917 0.434 -16.341 1.00 60.13 775 HIS B N 1
ATOM 723 C CA . HIS B 1 46 ? 11.105 0.597 -17.777 1.00 60.29 775 HIS B CA 1
ATOM 724 C C . HIS B 1 46 ? 12.253 1.542 -18.138 1.00 62.34 775 HIS B C 1
ATOM 725 O O . HIS B 1 46 ? 12.666 1.561 -19.290 1.00 60.67 775 HIS B O 1
ATOM 732 N N . ASN B 1 47 ? 12.773 2.309 -17.169 1.00 70.26 776 ASN B N 1
ATOM 733 C CA . ASN B 1 47 ? 13.916 3.182 -17.405 1.00 66.80 776 ASN B CA 1
ATOM 734 C C . ASN B 1 47 ? 15.212 2.404 -17.177 1.00 61.88 776 ASN B C 1
ATOM 735 O O . ASN B 1 47 ? 16.300 2.966 -17.199 1.00 66.20 776 ASN B O 1
ATOM 740 N N . HIS B 1 48 ? 15.081 1.101 -16.934 1.00 61.96 777 HIS B N 1
ATOM 741 C CA . HIS B 1 48 ? 16.206 0.213 -16.737 1.00 57.32 777 HIS B CA 1
ATOM 742 C C . HIS B 1 48 ? 16.021 -1.007 -17.627 1.00 54.39 777 HIS B C 1
ATOM 743 O O . HIS B 1 48 ? 16.534 -2.073 -17.334 1.00 62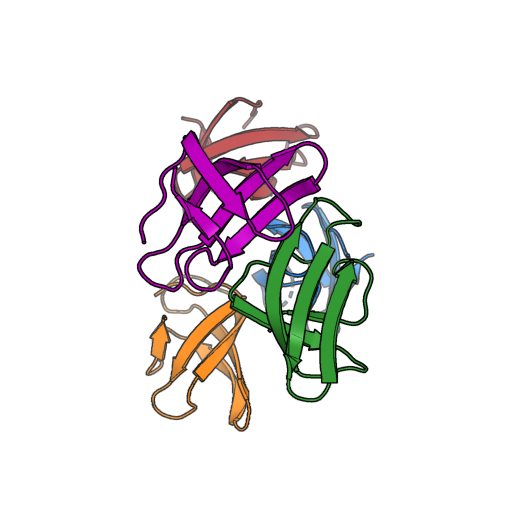.15 777 HIS B O 1
ATOM 750 N N . ALA B 1 49 ? 15.259 -0.875 -18.706 1.00 56.10 778 ALA B N 1
ATOM 751 C CA . ALA B 1 49 ? 14.970 -2.045 -19.515 1.00 62.91 778 ALA B CA 1
ATOM 752 C C . ALA B 1 49 ? 15.175 -1.704 -20.982 1.00 62.16 778 ALA B C 1
ATOM 753 O O . ALA B 1 49 ? 14.819 -0.609 -21.408 1.00 73.61 778 ALA B O 1
ATOM 755 N N . PRO B 1 50 ? 15.708 -2.653 -21.784 1.00 55.37 779 PRO B N 1
ATOM 756 C CA . PRO B 1 50 ? 16.123 -2.385 -23.159 1.00 56.63 779 PRO B CA 1
ATOM 757 C C . PRO B 1 50 ? 14.881 -2.227 -24.031 1.00 56.31 779 PRO B C 1
ATOM 758 O O . PRO B 1 50 ? 14.466 -3.172 -24.715 1.00 47.98 779 PRO B O 1
ATOM 762 N N . LEU B 1 51 ? 14.315 -1.013 -23.949 1.00 57.72 780 LEU B N 1
ATOM 763 C CA . LEU B 1 51 ? 12.976 -0.683 -24.401 1.00 63.13 780 LEU B CA 1
ATOM 764 C C . LEU B 1 51 ? 13.032 0.542 -25.306 1.00 69.57 780 LEU B C 1
ATOM 765 O O . LEU B 1 51 ? 13.849 1.433 -25.080 1.00 69.09 780 LEU B O 1
ATOM 770 N N . GLN B 1 52 ? 12.118 0.594 -26.283 1.00 70.65 781 GLN B N 1
ATOM 771 C CA . GLN B 1 52 ? 11.884 1.792 -27.071 1.00 71.61 781 GLN B CA 1
ATOM 772 C C . GLN B 1 52 ? 10.386 2.069 -27.095 1.00 71.65 781 GLN B C 1
ATOM 773 O O . GLN B 1 52 ? 9.599 1.147 -27.299 1.00 78.66 781 GLN B O 1
ATOM 779 N N . LYS B 1 53 ? 10.011 3.339 -26.905 1.00 65.47 782 LYS B N 1
ATOM 780 C CA . LYS B 1 53 ? 8.637 3.772 -27.089 1.00 67.06 782 LYS B CA 1
ATOM 781 C C . LYS B 1 53 ? 8.383 4.035 -28.572 1.00 65.27 782 LYS B C 1
ATOM 782 O O . LYS B 1 53 ? 9.234 4.583 -29.264 1.00 64.50 782 LYS B O 1
ATOM 788 N N . LEU B 1 54 ? 7.194 3.650 -29.043 1.00 70.80 783 LEU B N 1
ATOM 789 C CA . LEU B 1 54 ? 6.754 3.957 -30.394 1.00 78.34 783 LEU B CA 1
ATOM 790 C C . LEU B 1 54 ? 5.986 5.296 -30.410 1.00 79.58 783 LEU B C 1
ATOM 791 O O . LEU B 1 54 ? 5.463 5.641 -31.496 1.00 79.26 783 LEU B O 1
ATOM 797 N N . SER C 1 1 ? -18.928 4.349 -26.536 1.00 73.60 0 SER C N 1
ATOM 798 C CA . SER C 1 1 ? -18.194 3.313 -25.761 1.00 69.67 0 SER C CA 1
ATOM 799 C C . SER C 1 1 ? -16.820 3.083 -26.381 1.00 74.38 0 SER C C 1
ATOM 800 O O . SER C 1 1 ? -15.838 2.908 -25.668 1.00 86.57 0 SER C O 1
ATOM 803 N N . MET C 1 2 ? -16.770 3.011 -27.714 1.00 74.44 731 MET C N 1
ATOM 804 C CA . MET C 1 2 ? -15.531 2.758 -28.426 1.00 72.61 731 MET C CA 1
ATOM 805 C C . MET C 1 2 ? -15.413 3.793 -29.540 1.00 67.34 731 MET C C 1
ATOM 806 O O . MET C 1 2 ? -16.381 4.066 -30.245 1.00 68.64 731 MET C O 1
ATOM 811 N N . VAL C 1 3 ? -14.224 4.387 -29.670 1.00 65.88 732 VAL C N 1
ATOM 812 C CA . VAL C 1 3 ? -13.966 5.366 -30.714 1.00 75.14 732 VAL C CA 1
ATOM 813 C C . VAL C 1 3 ? -13.073 4.757 -31.804 1.00 73.42 732 VAL C C 1
ATOM 814 O O . VAL C 1 3 ? -12.054 4.137 -31.499 1.00 66.83 732 VAL C O 1
ATOM 818 N N . LEU C 1 4 ? -13.479 4.947 -33.075 1.00 67.15 733 LEU C N 1
ATOM 819 C CA . LEU C 1 4 ? -12.880 4.273 -34.218 1.00 63.29 733 LEU C CA 1
ATOM 820 C C . LEU C 1 4 ? -12.609 5.274 -35.327 1.00 61.63 733 LEU C C 1
ATOM 821 O O . LEU C 1 4 ? -13.338 6.249 -35.501 1.00 58.65 733 LEU C O 1
ATOM 826 N N . GLN C 1 5 ? -11.602 4.937 -36.134 1.00 63.29 734 GLN C N 1
ATOM 827 C CA . GLN C 1 5 ? -11.250 5.723 -37.295 1.00 59.71 734 GLN C CA 1
ATOM 828 C C . GLN C 1 5 ? -10.848 4.803 -38.427 1.00 55.78 734 GLN C C 1
ATOM 829 O O . GLN C 1 5 ? -10.414 3.668 -38.203 1.00 50.55 734 GLN C O 1
ATOM 835 N N . PRO C 1 6 ? -10.947 5.315 -39.671 1.00 52.44 735 PRO C N 1
ATOM 836 C CA . PRO C 1 6 ? -10.476 4.588 -40.847 1.00 53.78 735 PRO C CA 1
ATOM 837 C C . PRO C 1 6 ? -9.042 4.106 -40.643 1.00 53.87 735 PRO C C 1
ATOM 838 O O . PRO C 1 6 ? -8.196 4.864 -40.174 1.00 55.94 735 PRO C O 1
ATOM 842 N N . GLY C 1 7 ? -8.795 2.828 -40.963 1.00 52.89 736 GLY C N 1
ATOM 843 C CA . GLY C 1 7 ? -7.484 2.223 -40.805 1.00 54.64 736 GLY C CA 1
ATOM 844 C C . GLY C 1 7 ? -7.405 1.361 -39.549 1.00 58.55 736 GLY C C 1
ATOM 845 O O . GLY C 1 7 ? -6.693 0.360 -39.548 1.00 58.38 736 GLY C O 1
ATOM 846 N N . ASP C 1 8 ? -8.149 1.743 -38.498 1.00 59.41 737 ASP C N 1
ATOM 847 C CA . ASP C 1 8 ? -8.141 0.989 -37.253 1.00 64.48 737 ASP C CA 1
ATOM 848 C C . ASP C 1 8 ? -8.502 -0.479 -37.493 1.00 67.10 737 ASP C C 1
ATOM 849 O O . ASP C 1 8 ? -9.170 -0.832 -38.466 1.00 62.07 737 ASP C O 1
ATOM 854 N N . ARG C 1 9 ? -8.081 -1.319 -36.542 1.00 70.05 738 ARG C N 1
ATOM 855 C CA . ARG C 1 9 ? -8.228 -2.755 -36.657 1.00 75.92 738 ARG C CA 1
ATOM 856 C C . ARG C 1 9 ? -9.051 -3.262 -35.477 1.00 73.47 738 ARG C C 1
ATOM 857 O O . ARG C 1 9 ? -8.861 -2.837 -34.336 1.00 69.13 738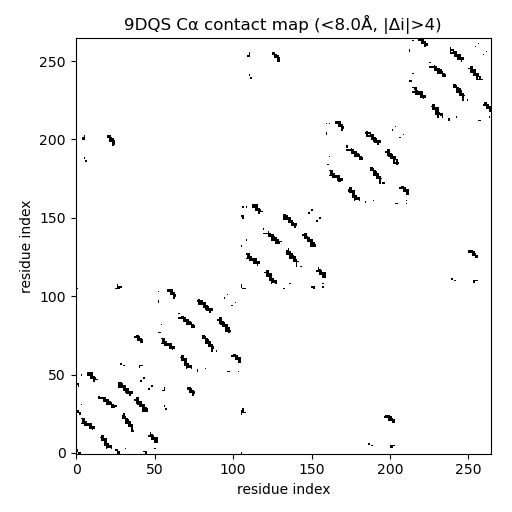 ARG C O 1
ATOM 865 N N . VAL C 1 10 ? -9.978 -4.176 -35.782 1.00 67.47 739 VAL C N 1
ATOM 866 C CA . VAL C 1 10 ? -10.945 -4.637 -34.808 1.00 66.04 739 VAL C CA 1
ATOM 867 C C . VAL C 1 10 ? -11.119 -6.137 -34.957 1.00 71.42 739 VAL C C 1
ATOM 868 O O . VAL C 1 10 ? -10.791 -6.697 -36.000 1.00 66.79 739 VAL C O 1
ATOM 872 N N . THR C 1 11 ? -11.684 -6.754 -33.914 1.00 76.75 740 THR C N 1
ATOM 873 C CA . THR C 1 11 ? -12.073 -8.149 -33.978 1.00 82.42 740 THR C CA 1
ATOM 874 C C . THR C 1 11 ? -13.523 -8.264 -33.517 1.00 80.54 740 THR C C 1
ATOM 875 O O . THR C 1 11 ? -13.880 -7.781 -32.446 1.00 88.67 740 THR C O 1
ATOM 879 N N . HIS C 1 12 ? -14.338 -8.877 -34.379 1.00 77.86 741 HIS C N 1
ATOM 880 C CA . HIS C 1 12 ? -15.715 -9.232 -34.083 1.00 82.39 741 HIS C CA 1
ATOM 881 C C . HIS C 1 12 ? -15.719 -10.662 -33.543 1.00 85.88 741 HIS C C 1
ATOM 882 O O . HIS C 1 12 ? -14.805 -11.435 -33.830 1.00 85.43 741 HIS C O 1
ATOM 889 N N . ASP C 1 13 ? -16.750 -11.002 -32.760 1.00 79.74 742 ASP C N 1
ATOM 890 C CA . ASP C 1 13 ? -16.859 -12.329 -32.176 1.00 79.00 742 ASP C CA 1
ATOM 891 C C . ASP C 1 13 ? -17.289 -13.333 -33.241 1.00 69.53 742 ASP C C 1
ATOM 892 O O . ASP C 1 13 ? -17.045 -14.522 -33.106 1.00 62.11 742 ASP C O 1
ATOM 897 N N . LYS C 1 14 ? -17.974 -12.860 -34.279 1.00 77.20 743 LYS C N 1
ATOM 898 C CA . LYS C 1 14 ? -18.482 -13.742 -35.315 1.00 77.85 743 LYS C CA 1
ATOM 899 C C . LYS C 1 14 ? -17.634 -13.603 -36.582 1.00 76.38 743 LYS C C 1
ATOM 900 O O . LYS C 1 14 ? -17.239 -14.620 -37.149 1.00 75.15 743 LYS C O 1
ATOM 906 N N . TYR C 1 15 ? -17.361 -12.361 -37.024 1.00 64.72 744 TYR C N 1
ATOM 907 C CA . TYR C 1 15 ? -16.818 -12.122 -38.355 1.00 61.65 744 TYR C CA 1
ATOM 908 C C . TYR C 1 15 ? -15.289 -12.085 -38.333 1.00 61.39 744 TYR C C 1
ATOM 909 O O . TYR C 1 15 ? -14.669 -12.147 -39.399 1.00 55.28 744 TYR C O 1
ATOM 918 N N . GLY C 1 16 ? -14.697 -11.939 -37.135 1.00 55.80 745 GLY C N 1
ATOM 919 C CA . GLY C 1 16 ? -13.260 -12.063 -36.967 1.00 54.26 745 GLY C CA 1
ATOM 920 C C . GLY C 1 16 ? -12.564 -10.717 -37.120 1.00 59.73 745 GLY C C 1
ATOM 921 O O . GLY C 1 16 ? -13.137 -9.694 -36.766 1.00 63.78 745 GLY C O 1
ATOM 922 N N . LEU C 1 17 ? -11.335 -10.731 -37.660 1.00 68.42 746 LEU C N 1
ATOM 923 C CA . LEU C 1 17 ? -10.520 -9.528 -37.772 1.00 71.34 746 LEU C CA 1
ATOM 924 C C . LEU C 1 17 ? -11.005 -8.661 -38.919 1.00 66.77 746 LEU C C 1
ATOM 925 O O . LEU C 1 17 ? -11.332 -9.163 -39.993 1.00 77.78 746 LEU C O 1
ATOM 930 N N . GLY C 1 18 ? -10.982 -7.346 -38.685 1.00 60.48 747 GLY C N 1
ATOM 931 C CA . GLY C 1 18 ? -11.501 -6.395 -39.648 1.00 56.70 747 GLY C CA 1
ATOM 932 C C . GLY C 1 18 ? -10.741 -5.076 -39.604 1.00 59.27 747 GLY C C 1
ATOM 933 O O . GLY C 1 18 ? -10.174 -4.713 -38.569 1.00 57.02 747 GLY C O 1
ATOM 934 N N . ARG C 1 19 ? -10.744 -4.394 -40.762 1.00 62.20 748 ARG C N 1
ATOM 935 C CA . ARG C 1 19 ? -10.169 -3.072 -40.932 1.00 61.96 748 ARG C CA 1
ATOM 936 C C . ARG C 1 19 ? -11.307 -2.084 -41.198 1.00 60.39 748 ARG C C 1
ATOM 937 O O . ARG C 1 19 ? -12.187 -2.352 -42.019 1.00 61.09 748 ARG C O 1
ATOM 945 N N . VAL C 1 20 ? -11.266 -0.935 -40.511 1.00 53.91 749 VAL C N 1
ATOM 946 C CA . VAL C 1 20 ? -12.298 0.083 -40.631 1.00 52.14 749 VAL C CA 1
ATOM 947 C C . VAL C 1 20 ? -12.038 0.892 -41.899 1.00 51.31 749 VAL C C 1
ATOM 948 O O . VAL C 1 20 ? -10.926 1.340 -42.112 1.00 57.14 749 VAL C O 1
ATOM 952 N N . GLU C 1 21 ? -13.067 1.112 -42.719 1.00 51.34 750 GLU C N 1
ATOM 953 C CA . GLU C 1 21 ? -12.917 1.867 -43.951 1.00 57.11 750 GLU C CA 1
ATOM 954 C C . GLU C 1 21 ? -13.594 3.230 -43.816 1.00 63.57 750 GLU C C 1
ATOM 955 O O . GLU C 1 21 ? -13.119 4.238 -44.352 1.00 67.02 750 GLU C O 1
ATOM 961 N N . GLU C 1 22 ? -14.745 3.247 -43.141 1.00 62.49 751 GLU C N 1
ATOM 962 C CA . GLU C 1 22 ? -15.518 4.467 -43.008 1.00 57.16 751 GLU C CA 1
ATOM 963 C C . GLU C 1 22 ? -16.111 4.524 -41.611 1.00 51.37 751 GLU C C 1
ATOM 964 O O . GLU C 1 22 ? -16.340 3.503 -40.974 1.00 52.62 751 GLU C O 1
ATOM 970 N N . VAL C 1 23 ? -16.343 5.742 -41.141 1.00 50.28 752 VAL C N 1
ATOM 971 C CA . VAL C 1 23 ? -17.026 5.941 -39.878 1.00 56.04 752 VAL C CA 1
ATOM 972 C C . VAL C 1 23 ? -18.007 7.095 -40.061 1.00 54.68 752 VAL C C 1
ATOM 973 O O . VAL C 1 23 ? -17.661 8.129 -40.619 1.00 54.73 752 VAL C O 1
ATOM 977 N N . ALA C 1 24 ? -19.241 6.881 -39.609 1.00 52.56 753 ALA C N 1
ATOM 978 C CA . ALA C 1 24 ? -20.300 7.846 -39.803 1.00 51.11 753 ALA C CA 1
ATOM 979 C C . ALA C 1 24 ? -21.114 7.969 -38.517 1.00 56.95 753 ALA C C 1
ATOM 980 O O . ALA C 1 24 ? -21.231 7.010 -37.754 1.00 50.60 753 ALA C O 1
ATOM 982 N N . GLY C 1 25 ? -21.634 9.181 -38.279 1.00 61.78 754 GLY C N 1
ATOM 983 C CA . GLY C 1 25 ? -22.470 9.452 -37.125 1.00 65.13 754 GLY C CA 1
ATOM 984 C C . GLY C 1 25 ? -21.643 9.565 -35.846 1.00 65.64 754 GLY C C 1
ATOM 985 O O . GLY C 1 25 ? -20.409 9.582 -35.875 1.00 52.02 754 GLY C O 1
ATOM 986 N N . THR C 1 26 ? -22.374 9.638 -34.728 1.00 71.42 755 THR C N 1
ATOM 987 C CA . THR C 1 26 ? -21.816 9.943 -33.420 1.00 75.11 755 THR C CA 1
ATOM 988 C C . THR C 1 26 ? -22.683 9.296 -32.352 1.00 66.01 755 THR C C 1
ATOM 989 O O . THR C 1 26 ? -23.848 8.990 -32.586 1.00 61.47 755 THR C O 1
ATOM 993 N N . GLY C 1 27 ? -22.117 9.176 -31.154 1.00 65.50 756 GLY C N 1
ATOM 994 C CA . GLY C 1 27 ? -22.828 8.579 -30.042 1.00 62.61 756 GLY C CA 1
ATOM 995 C C . GLY C 1 27 ? -22.961 7.083 -30.280 1.00 61.82 756 GLY C C 1
ATOM 996 O O . GLY C 1 27 ? -22.147 6.511 -30.995 1.00 63.80 756 GLY C O 1
ATOM 997 N N . GLU C 1 28 ? -24.015 6.488 -29.719 1.00 59.79 757 GLU C N 1
ATOM 998 C CA . GLU C 1 28 ? -24.155 5.046 -29.652 1.00 61.64 757 GLU C CA 1
ATOM 999 C C . GLU C 1 28 ? -24.435 4.501 -31.048 1.00 67.90 757 GLU C C 1
ATOM 1000 O O . GLU C 1 28 ? -23.963 3.417 -31.407 1.00 75.96 757 GLU C O 1
ATOM 1006 N N . SER C 1 29 ? -25.165 5.305 -31.833 1.00 62.05 758 SER C N 1
ATOM 1007 C CA . SER C 1 29 ? -25.632 4.907 -33.145 1.00 56.42 758 SER C CA 1
ATOM 1008 C C . SER C 1 29 ? -24.554 5.141 -34.194 1.00 58.72 758 SER C C 1
ATOM 1009 O O . SER C 1 29 ? -24.795 4.929 -35.382 1.00 71.21 758 SER C O 1
ATOM 1012 N N . ALA C 1 30 ? -23.386 5.628 -33.773 1.00 59.15 759 ALA C N 1
ATOM 1013 C CA . ALA C 1 30 ? -22.297 5.821 -34.712 1.00 60.97 759 ALA C CA 1
ATOM 1014 C C . ALA C 1 30 ? -22.072 4.510 -35.459 1.00 61.68 759 ALA C C 1
ATOM 1015 O O . ALA C 1 30 ? -22.133 3.442 -34.860 1.00 64.24 759 ALA C O 1
ATOM 1017 N N . MET C 1 31 ? -21.854 4.612 -36.772 1.00 62.43 760 MET C N 1
ATOM 1018 C CA . MET C 1 31 ? -21.776 3.456 -37.649 1.00 63.52 760 MET C CA 1
ATOM 1019 C C . MET C 1 31 ? -20.342 3.334 -38.151 1.00 58.69 760 MET C C 1
ATOM 1020 O O . MET C 1 31 ? -19.618 4.322 -38.195 1.00 56.95 760 MET C O 1
ATOM 1025 N N . SER C 1 32 ? -19.964 2.131 -38.575 1.00 54.24 761 SER C N 1
ATOM 1026 C CA . SER C 1 32 ? -18.649 1.903 -39.141 1.00 54.55 761 SER C CA 1
ATOM 1027 C C . SER C 1 32 ? -18.771 0.885 -40.270 1.00 55.66 761 SER C C 1
ATOM 1028 O O . SER C 1 32 ? -19.439 -0.132 -40.105 1.00 60.28 761 SER C O 1
ATOM 1031 N N . LEU C 1 33 ? -18.189 1.211 -41.432 1.00 52.16 762 LEU C N 1
ATOM 1032 C CA . LEU C 1 33 ? -18.047 0.261 -42.523 1.00 51.45 762 LEU C CA 1
ATOM 1033 C C . LEU C 1 33 ? -16.733 -0.472 -42.317 1.00 52.10 762 LEU C C 1
ATOM 1034 O O . LEU C 1 33 ? -15.690 0.157 -42.246 1.00 61.13 762 LEU C O 1
ATOM 1039 N N . ILE C 1 34 ? -16.794 -1.798 -42.227 1.00 57.10 763 ILE C N 1
ATOM 1040 C CA . ILE C 1 34 ? -15.635 -2.595 -41.868 1.00 55.56 763 ILE C CA 1
ATOM 1041 C C . ILE C 1 34 ? -15.435 -3.667 -42.931 1.00 54.52 763 ILE C C 1
ATOM 1042 O O . ILE C 1 34 ? -16.398 -4.182 -43.490 1.00 54.66 763 ILE C O 1
ATOM 1047 N N . ASP C 1 35 ? -14.170 -3.997 -43.200 1.00 59.27 764 ASP C N 1
ATOM 1048 C CA . ASP C 1 35 ? -13.853 -5.066 -44.132 1.00 62.56 764 ASP C CA 1
ATOM 1049 C C . ASP C 1 35 ? -13.294 -6.256 -43.365 1.00 55.97 764 ASP C C 1
ATOM 1050 O O . ASP C 1 35 ? -12.298 -6.124 -42.663 1.00 47.75 764 ASP C O 1
ATOM 1055 N N . PHE C 1 36 ? -13.939 -7.414 -43.530 1.00 63.03 765 PHE C N 1
ATOM 1056 C CA . PHE C 1 36 ? -13.574 -8.605 -42.780 1.00 71.73 765 PHE C CA 1
ATOM 1057 C C . PHE C 1 36 ? -12.968 -9.641 -43.720 1.00 70.03 765 PHE C C 1
ATOM 1058 O O . PHE C 1 36 ? -13.047 -10.839 -43.461 1.00 64.64 765 PHE C O 1
ATOM 1066 N N . GLY C 1 37 ? -12.352 -9.163 -44.806 1.00 76.52 766 GLY C N 1
ATOM 1067 C CA . GLY C 1 37 ? -11.713 -10.037 -45.774 1.00 77.13 766 GLY C CA 1
ATOM 1068 C C . GLY C 1 37 ? -12.726 -10.975 -46.423 1.00 78.58 766 GLY C C 1
ATOM 1069 O O . GLY C 1 37 ? -13.699 -10.524 -47.032 1.00 70.64 766 GLY C O 1
ATOM 1070 N N . SER C 1 38 ? -12.496 -12.280 -46.237 1.00 82.54 767 SER C N 1
ATOM 1071 C CA . SER C 1 38 ? -13.301 -13.317 -46.864 1.00 82.91 767 SER C CA 1
ATOM 1072 C C . SER C 1 38 ? -14.692 -13.368 -46.240 1.00 86.01 767 SER C C 1
ATOM 1073 O O . SER C 1 38 ? -15.578 -13.986 -46.821 1.00 90.32 767 SER C O 1
ATOM 1076 N N . ALA C 1 39 ? -14.870 -12.725 -45.072 1.00 86.49 768 ALA C N 1
ATOM 1077 C CA . ALA C 1 39 ? -16.181 -12.578 -44.453 1.00 78.10 768 ALA C CA 1
ATOM 1078 C C . ALA C 1 39 ? -16.947 -11.414 -45.076 1.00 73.17 768 ALA C C 1
ATOM 1079 O O . ALA C 1 39 ? -18.167 -11.367 -44.956 1.00 80.90 768 ALA C O 1
ATOM 1081 N N . GLY C 1 40 ? -16.231 -10.461 -45.692 1.00 75.20 769 GLY C N 1
ATOM 1082 C CA . GLY C 1 40 ? -16.853 -9.414 -46.495 1.00 79.13 769 GLY C CA 1
ATOM 1083 C C . GLY C 1 40 ? -17.008 -8.088 -45.744 1.00 74.86 769 GLY C C 1
ATOM 1084 O O . GLY C 1 40 ? -16.503 -7.921 -44.630 1.00 66.79 769 GLY C O 1
ATOM 1085 N N . ARG C 1 41 ? -17.715 -7.143 -46.380 1.00 68.58 770 ARG C N 1
ATOM 1086 C CA . ARG C 1 41 ? -17.846 -5.798 -45.844 1.00 70.62 770 ARG C CA 1
ATOM 1087 C C . ARG C 1 41 ? -19.164 -5.630 -45.090 1.00 64.49 770 ARG C C 1
ATOM 1088 O O . ARG C 1 41 ? -20.237 -5.662 -45.685 1.00 63.67 770 ARG C O 1
ATOM 1096 N N . VAL C 1 42 ? -19.065 -5.394 -43.779 1.00 57.79 771 VAL C N 1
ATOM 1097 C CA . VAL C 1 42 ? -20.233 -5.214 -42.937 1.00 57.21 771 VAL C CA 1
ATOM 1098 C C . VAL C 1 42 ? -20.269 -3.765 -42.451 1.00 60.05 771 VAL C C 1
ATOM 1099 O O . VAL C 1 42 ? -19.280 -3.255 -41.926 1.00 65.24 771 VAL C O 1
ATOM 1103 N N . LYS C 1 43 ? -21.422 -3.108 -42.632 1.00 54.89 772 LYS C N 1
ATOM 1104 C CA . LYS C 1 43 ? -21.730 -1.874 -41.934 1.00 53.24 772 LYS C CA 1
ATOM 1105 C C . LYS C 1 43 ? -22.497 -2.240 -40.660 1.00 55.46 772 LYS C C 1
ATOM 1106 O O . LYS C 1 43 ? -23.344 -3.134 -40.693 1.00 51.47 772 LYS C O 1
ATOM 1112 N N . LEU C 1 44 ? -22.189 -1.554 -39.544 1.00 53.21 773 LEU C N 1
ATOM 1113 C CA . LEU C 1 44 ? -22.740 -1.888 -38.240 1.00 50.20 773 LEU C CA 1
ATOM 1114 C C . LEU C 1 44 ? -22.503 -0.749 -37.251 1.00 49.12 773 LEU C C 1
ATOM 1115 O O . LEU C 1 44 ? -21.804 0.201 -37.569 1.00 54.80 773 LEU C O 1
ATOM 1120 N N . MET C 1 45 ? -23.068 -0.873 -36.040 1.00 49.03 774 MET C N 1
ATOM 1121 C CA . MET C 1 45 ? -23.005 0.158 -35.008 1.00 48.45 774 MET C CA 1
ATOM 1122 C C . MET C 1 45 ? -22.060 -0.272 -33.889 1.00 47.36 774 MET C C 1
ATOM 1123 O O . MET C 1 45 ? -22.439 -1.040 -33.016 1.00 47.87 774 MET C O 1
ATOM 1128 N N . HIS C 1 46 ? -20.845 0.280 -33.904 1.00 52.41 775 HIS C N 1
ATOM 1129 C CA . HIS C 1 46 ? -19.698 -0.309 -33.224 1.00 52.81 775 HIS C CA 1
ATOM 1130 C C . HIS C 1 46 ? -19.826 -0.246 -31.699 1.00 53.06 775 HIS C C 1
ATOM 1131 O O . HIS C 1 46 ? -19.314 -1.127 -31.011 1.00 53.39 775 HIS C O 1
ATOM 1138 N N . ASN C 1 47 ? -20.529 0.756 -31.161 1.00 50.45 776 ASN C N 1
ATOM 1139 C CA . ASN C 1 47 ? -20.702 0.834 -29.720 1.00 53.93 776 ASN C CA 1
ATOM 1140 C C . ASN C 1 47 ? -21.686 -0.225 -29.225 1.00 55.07 776 ASN C C 1
ATOM 1141 O O . ASN C 1 47 ? -21.781 -0.420 -28.018 1.00 62.71 776 ASN C O 1
ATOM 1146 N N . HIS C 1 48 ? -22.415 -0.881 -30.147 1.00 62.20 777 HIS C N 1
ATOM 1147 C CA . HIS C 1 48 ? -23.425 -1.880 -29.813 1.00 60.86 777 HIS C CA 1
ATOM 1148 C C . HIS C 1 48 ? -23.285 -3.112 -30.704 1.00 63.79 777 HIS C C 1
ATOM 1149 O O . HIS C 1 48 ? -24.256 -3.577 -31.295 1.00 62.04 777 HIS C O 1
ATOM 1156 N N . ALA C 1 49 ? -22.056 -3.636 -30.754 1.00 65.07 778 ALA C N 1
ATOM 1157 C CA . ALA C 1 49 ? -21.737 -4.869 -31.451 1.00 66.70 778 ALA C CA 1
ATOM 1158 C C . ALA C 1 49 ? -20.844 -5.709 -30.539 1.00 61.48 778 ALA C C 1
ATOM 1159 O O . ALA C 1 49 ? -20.455 -5.244 -29.473 1.00 63.66 778 ALA C O 1
ATOM 1161 N N . PRO C 1 50 ? -20.546 -6.984 -30.869 1.00 60.94 779 PRO C N 1
ATOM 1162 C CA . PRO C 1 50 ? -19.476 -7.715 -30.185 1.00 60.87 779 PRO C CA 1
ATOM 1163 C C . PRO C 1 50 ? -18.097 -7.489 -30.800 1.00 69.00 779 PRO C C 1
ATOM 1164 O O . PRO C 1 50 ? -17.526 -8.400 -31.396 1.00 78.53 779 PRO C O 1
ATOM 1168 N N . LEU C 1 51 ? -17.577 -6.266 -30.639 1.00 70.48 780 LEU C N 1
ATOM 1169 C CA . LEU C 1 51 ? -16.328 -5.836 -31.251 1.00 68.33 780 LEU C CA 1
ATOM 1170 C C . LEU C 1 51 ? -15.293 -5.567 -30.167 1.00 66.27 780 LEU C C 1
ATOM 1171 O O . LEU C 1 51 ? -15.644 -5.159 -29.064 1.00 62.21 780 LEU C O 1
ATOM 1176 N N . GLN C 1 52 ? -14.015 -5.735 -30.516 1.00 67.37 781 GLN C N 1
ATOM 1177 C CA . GLN C 1 52 ? -12.948 -5.141 -29.734 1.00 73.40 781 GLN C CA 1
ATOM 1178 C C . GLN C 1 52 ? -12.040 -4.377 -30.685 1.00 68.25 781 GLN C C 1
ATOM 1179 O O . GLN C 1 52 ? -11.797 -4.814 -31.808 1.00 63.59 781 GLN C O 1
ATOM 1185 N N . LYS C 1 53 ? -11.600 -3.207 -30.220 1.00 70.05 782 LYS C N 1
ATOM 1186 C CA . LYS C 1 53 ? -10.588 -2.434 -30.908 1.00 75.07 782 LYS C CA 1
ATOM 1187 C C . LYS C 1 53 ? -9.226 -3.013 -30.542 1.00 85.50 782 LYS C C 1
ATOM 1188 O O . LYS C 1 53 ? -8.926 -3.221 -29.366 1.00 86.98 782 LYS C O 1
ATOM 1194 N N . LEU C 1 54 ? -8.413 -3.291 -31.563 1.00 84.91 783 LEU C N 1
ATOM 1195 C CA . LEU C 1 54 ? -7.067 -3.774 -31.327 1.00 84.09 783 LEU C CA 1
ATOM 1196 C C . LEU C 1 54 ? -6.147 -2.554 -31.158 1.00 90.09 783 LEU C C 1
ATOM 1197 O O . LEU C 1 54 ? -6.531 -1.478 -31.697 1.00 83.46 783 LEU C O 1
ATOM 1203 N N . MET D 1 2 ? -7.896 25.837 -2.781 1.00 112.93 731 MET D N 1
ATOM 1204 C CA . MET D 1 2 ? -7.942 26.273 -4.204 1.00 116.88 731 MET D CA 1
ATOM 1205 C C . MET D 1 2 ? -9.380 26.212 -4.712 1.00 110.45 731 MET D C 1
ATOM 1206 O O . MET D 1 2 ? -9.992 25.147 -4.674 1.00 112.05 731 MET D O 1
ATOM 1211 N N . VAL D 1 3 ? -9.902 27.352 -5.189 1.00 96.75 732 VAL D N 1
ATOM 1212 C CA . VAL D 1 3 ? -11.240 27.399 -5.762 1.00 94.28 732 VAL D CA 1
ATOM 1213 C C . VAL D 1 3 ? -11.125 27.701 -7.253 1.00 86.05 732 VAL D C 1
ATOM 1214 O O . VAL D 1 3 ? -10.577 28.728 -7.650 1.00 75.52 732 VAL D O 1
ATOM 1218 N N . LEU D 1 4 ? -11.698 26.805 -8.063 1.00 81.04 733 LEU D N 1
ATOM 1219 C CA . LEU D 1 4 ? -11.595 26.900 -9.505 1.00 77.24 733 LEU D CA 1
ATOM 1220 C C . LEU D 1 4 ? -12.958 27.215 -10.102 1.00 65.62 733 LEU D C 1
ATOM 1221 O O . LEU D 1 4 ? -13.981 27.134 -9.434 1.00 68.20 733 LEU D O 1
ATOM 1226 N N . GLN D 1 5 ? -12.929 27.568 -11.382 1.00 59.31 734 GLN D N 1
ATOM 1227 C CA . GLN D 1 5 ? -14.134 27.827 -12.137 1.00 61.37 734 GLN D CA 1
ATOM 1228 C C . GLN D 1 5 ? -13.846 27.533 -13.604 1.00 53.24 734 GLN D C 1
ATOM 1229 O O . GLN D 1 5 ? -12.698 27.563 -14.045 1.00 44.76 734 GLN D O 1
ATOM 1235 N N . PRO D 1 6 ? -14.880 27.205 -14.402 1.00 48.77 735 PRO D N 1
ATOM 1236 C CA . PRO D 1 6 ? -14.712 27.046 -15.851 1.00 52.27 735 PRO D CA 1
ATOM 1237 C C . PRO D 1 6 ? -13.904 28.179 -16.471 1.00 53.42 735 PRO D C 1
ATOM 1238 O O . PRO D 1 6 ? -14.016 29.321 -16.045 1.00 61.34 735 PRO D O 1
ATOM 1242 N N . GLY D 1 7 ? -13.040 27.856 -17.437 1.00 51.68 736 GLY D N 1
ATOM 1243 C CA . GLY D 1 7 ? -12.324 28.886 -18.171 1.00 51.79 736 GLY D CA 1
ATOM 1244 C C . GLY D 1 7 ? -10.938 29.174 -17.601 1.00 54.54 736 GLY D C 1
ATOM 1245 O O . GLY D 1 7 ? -10.050 29.563 -18.356 1.00 59.61 736 GLY D O 1
ATOM 1246 N N . ASP D 1 8 ? -10.764 28.985 -16.281 1.00 56.84 737 ASP D N 1
ATOM 1247 C CA . ASP D 1 8 ? -9.474 29.132 -15.625 1.00 55.89 737 ASP D CA 1
ATOM 1248 C C . ASP D 1 8 ? -8.399 28.250 -16.246 1.00 57.95 737 ASP D C 1
ATOM 1249 O O . ASP D 1 8 ? -8.654 27.102 -16.624 1.00 47.47 737 ASP D O 1
ATOM 1254 N N . ARG D 1 9 ? -7.177 28.804 -16.230 1.00 69.74 738 ARG D N 1
ATOM 1255 C CA . ARG D 1 9 ? -5.965 28.140 -16.684 1.00 76.50 738 ARG D CA 1
ATOM 1256 C C . ARG D 1 9 ? -5.167 27.645 -15.473 1.00 72.84 738 ARG D C 1
ATOM 1257 O O . ARG D 1 9 ? -5.231 28.238 -14.393 1.00 68.82 738 ARG D O 1
ATOM 1265 N N . VAL D 1 10 ? -4.445 26.527 -15.660 1.00 69.34 739 VAL D N 1
ATOM 1266 C CA . VAL D 1 10 ? -3.695 25.892 -14.589 1.00 74.46 739 VAL D CA 1
ATOM 1267 C C . VAL D 1 10 ? -2.419 25.231 -15.113 1.00 80.09 739 VAL D C 1
ATOM 1268 O O . VAL D 1 10 ? -2.337 24.856 -16.284 1.00 71.96 739 VAL D O 1
ATOM 1272 N N . THR D 1 11 ? -1.447 25.048 -14.201 1.00 79.32 740 THR D N 1
ATOM 1273 C CA . THR D 1 11 ? -0.269 24.231 -14.458 1.00 79.45 740 THR D CA 1
ATOM 1274 C C . THR D 1 11 ? -0.283 23.052 -13.485 1.00 74.54 740 THR D C 1
ATOM 1275 O O . THR D 1 11 ? -0.523 23.230 -12.292 1.00 75.97 740 THR D O 1
ATOM 1279 N N . HIS D 1 12 ? -0.082 21.847 -14.031 1.00 68.08 741 HIS D N 1
ATOM 1280 C CA . HIS D 1 12 ? 0.033 20.628 -13.252 1.00 72.27 741 HIS D CA 1
ATOM 1281 C C . HIS D 1 12 ? 1.489 20.186 -13.332 1.00 77.95 741 HIS D C 1
ATOM 1282 O O . HIS D 1 12 ? 2.132 20.400 -14.355 1.00 66.87 741 HIS D O 1
ATOM 1289 N N . ASP D 1 13 ? 1.994 19.571 -12.254 1.00 90.33 742 ASP D N 1
ATOM 1290 C CA . ASP D 1 13 ? 3.395 19.184 -12.186 1.00 92.15 742 ASP D CA 1
ATOM 1291 C C . ASP D 1 13 ? 3.727 18.211 -13.315 1.00 81.19 742 ASP D C 1
ATOM 1292 O O . ASP D 1 13 ? 4.752 18.366 -13.970 1.00 71.28 742 ASP D O 1
ATOM 1297 N N . LYS D 1 14 ? 2.855 17.227 -13.547 1.00 72.83 743 LYS D N 1
ATOM 1298 C CA . LYS D 1 14 ? 3.085 16.220 -14.570 1.00 74.67 743 LYS D CA 1
ATOM 1299 C C . LYS D 1 14 ? 2.526 16.647 -15.926 1.00 74.53 743 LYS D C 1
ATOM 1300 O O . LYS D 1 14 ? 3.210 16.541 -16.948 1.00 69.03 743 LYS D O 1
ATOM 1306 N N . TYR D 1 15 ? 1.263 17.084 -15.934 1.00 68.90 744 TYR D N 1
ATOM 1307 C CA . TYR D 1 15 ? 0.496 17.132 -17.164 1.00 66.94 744 TYR D CA 1
ATOM 1308 C C . TYR D 1 15 ? 0.619 18.506 -17.806 1.00 60.53 744 TYR D C 1
ATOM 1309 O O . TYR D 1 15 ? 0.149 18.710 -18.926 1.00 74.08 744 TYR D O 1
ATOM 1318 N N . GLY D 1 16 ? 1.221 19.447 -17.083 1.00 49.09 745 GLY D N 1
ATOM 1319 C CA . GLY D 1 16 ? 1.482 20.765 -17.630 1.00 54.46 745 GLY D CA 1
ATOM 1320 C C . GLY D 1 16 ? 0.236 21.650 -17.639 1.00 59.91 745 GLY D C 1
ATOM 1321 O O . GLY D 1 16 ? -0.550 21.628 -16.687 1.00 56.18 745 GLY D O 1
ATOM 1322 N N . LEU D 1 17 ? 0.087 22.432 -18.725 1.00 61.31 746 LEU D N 1
ATOM 1323 C CA . LEU D 1 17 ? -0.954 23.443 -18.862 1.00 58.80 746 LEU D CA 1
ATOM 1324 C C . LEU D 1 17 ? -2.303 22.790 -19.149 1.00 60.90 746 LEU D C 1
ATOM 1325 O O . LEU D 1 17 ? -2.386 21.808 -19.883 1.00 61.18 746 LEU D O 1
ATOM 1330 N N . GLY D 1 18 ? -3.371 23.379 -18.599 1.00 63.87 747 GLY D N 1
ATOM 1331 C CA . GLY D 1 18 ? -4.719 22.924 -18.893 1.00 61.37 747 GLY D CA 1
ATOM 1332 C C . GLY D 1 18 ? -5.740 24.029 -18.664 1.00 58.38 747 GLY D C 1
ATOM 1333 O O . GLY D 1 18 ? -5.483 24.939 -17.882 1.00 60.97 747 GLY D O 1
ATOM 1334 N N . ARG D 1 19 ? -6.891 23.921 -19.342 1.00 59.48 748 ARG D N 1
ATOM 1335 C CA . ARG D 1 19 ? -8.011 24.821 -19.112 1.00 61.62 748 ARG D CA 1
ATOM 1336 C C . ARG D 1 19 ? -9.113 24.063 -18.369 1.00 59.32 748 ARG D C 1
ATOM 1337 O O . ARG D 1 19 ? -9.441 22.945 -18.760 1.00 58.64 748 ARG D O 1
ATOM 1345 N N . VAL D 1 20 ? -9.657 24.663 -17.294 1.00 53.29 749 VAL D N 1
ATOM 1346 C CA . VAL D 1 20 ? -10.768 24.076 -16.550 1.00 53.56 749 VAL D CA 1
ATOM 1347 C C . VAL D 1 20 ? -12.038 24.215 -17.389 1.00 56.29 749 VAL D C 1
ATOM 1348 O O . VAL D 1 20 ? -12.350 25.311 -17.852 1.00 55.98 749 VAL D O 1
ATOM 1352 N N . GLU D 1 21 ? -12.781 23.111 -17.559 1.00 61.61 750 GLU D N 1
ATOM 1353 C CA . GLU D 1 21 ? -13.957 23.096 -18.426 1.00 66.37 750 GLU D CA 1
ATOM 1354 C C . GLU D 1 21 ? -15.243 22.889 -17.619 1.00 57.72 750 GLU D C 1
ATOM 1355 O O . GLU D 1 21 ? -16.294 23.377 -18.024 1.00 53.51 750 GLU D O 1
ATOM 1361 N N . GLU D 1 22 ? -15.147 22.196 -16.476 1.00 54.52 751 GLU D N 1
ATOM 1362 C CA . GLU D 1 22 ? -16.259 21.990 -15.558 1.00 50.89 751 GLU D CA 1
ATOM 1363 C C . GLU D 1 22 ? -15.727 21.977 -14.128 1.00 50.74 751 GLU D C 1
ATOM 1364 O O . GLU D 1 22 ? -14.528 21.791 -13.930 1.00 47.70 751 GLU D O 1
ATOM 1370 N N . VAL D 1 23 ? -16.618 22.179 -13.146 1.00 50.46 752 VAL D N 1
ATOM 1371 C CA . VAL D 1 23 ? -16.248 22.154 -11.734 1.00 52.18 752 VAL D CA 1
ATOM 1372 C C . VAL D 1 23 ? -17.449 21.673 -10.919 1.00 58.36 752 VAL D C 1
ATOM 1373 O O . VAL D 1 23 ? -18.470 22.356 -10.859 1.00 70.21 752 VAL D O 1
ATOM 1377 N N . ALA D 1 24 ? -17.299 20.546 -10.221 1.00 56.62 753 ALA D N 1
ATOM 1378 C CA . ALA D 1 24 ? -18.402 19.994 -9.454 1.00 61.62 753 ALA D CA 1
ATOM 1379 C C . ALA D 1 24 ? -18.009 19.881 -7.985 1.00 71.48 753 ALA D C 1
ATOM 1380 O O . ALA D 1 24 ? -16.908 19.430 -7.676 1.00 79.84 753 ALA D O 1
ATOM 1382 N N . GLY D 1 25 ? -18.918 20.291 -7.090 1.00 68.78 754 GLY D N 1
ATOM 1383 C CA . GLY D 1 25 ? -18.733 20.075 -5.664 1.00 66.05 754 GLY D CA 1
ATOM 1384 C C . GLY D 1 25 ? -18.048 21.260 -4.986 1.00 63.62 754 GLY D C 1
ATOM 1385 O O . GLY D 1 25 ? -17.861 22.315 -5.588 1.00 52.24 754 GLY D O 1
ATOM 1386 N N . THR D 1 26 ? -17.680 21.061 -3.717 1.00 66.71 755 THR D N 1
ATOM 1387 C CA . THR D 1 26 ? -17.272 22.147 -2.844 1.00 68.92 755 THR D CA 1
ATOM 1388 C C . THR D 1 26 ? -16.138 21.664 -1.943 1.00 71.47 755 THR D C 1
ATOM 1389 O O . THR D 1 26 ? -16.061 20.483 -1.606 1.00 66.53 755 THR D O 1
ATOM 1393 N N . GLY D 1 27 ? -15.246 22.591 -1.572 1.00 79.42 756 GLY D N 1
ATOM 1394 C CA . GLY D 1 27 ? -14.156 22.298 -0.654 1.00 85.23 756 GLY D CA 1
ATOM 1395 C C . GLY D 1 27 ? -13.109 21.393 -1.296 1.00 92.43 756 GLY D C 1
ATOM 1396 O O . GLY D 1 27 ? -12.781 21.555 -2.467 1.00 102.86 756 GLY D O 1
ATOM 1397 N N . GLU D 1 28 ? -12.604 20.435 -0.514 1.00 101.50 757 GLU D N 1
ATOM 1398 C CA . GLU D 1 28 ? -11.55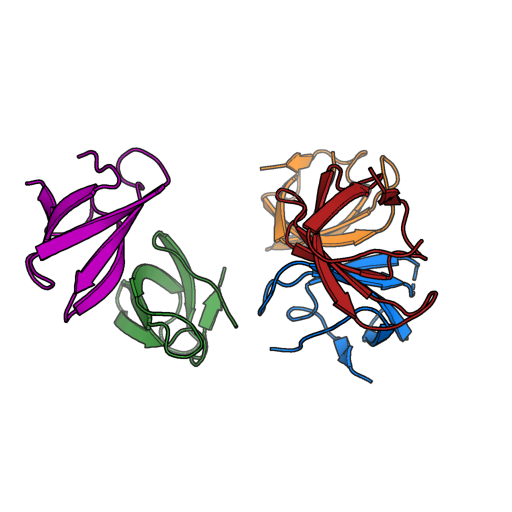8 19.530 -0.966 1.00 107.97 757 GLU D CA 1
ATOM 1399 C C . GLU D 1 28 ? -12.127 18.423 -1.855 1.00 96.54 757 GLU D C 1
ATOM 1400 O O . GLU D 1 28 ? -11.447 18.002 -2.785 1.00 89.97 757 GLU D O 1
ATOM 1406 N N . SER D 1 29 ? -13.362 17.969 -1.579 1.00 87.63 758 SER D N 1
ATOM 1407 C CA . SER D 1 29 ? -13.997 16.920 -2.368 1.00 85.50 758 SER D CA 1
ATOM 1408 C C . SER D 1 29 ? -14.323 17.417 -3.777 1.00 74.98 758 SER D C 1
ATOM 1409 O O . SER D 1 29 ? -14.724 16.626 -4.628 1.00 70.04 758 SER D O 1
ATOM 1412 N N . ALA D 1 30 ? -14.170 18.726 -4.010 1.00 68.16 759 ALA D N 1
ATOM 1413 C CA . ALA D 1 30 ? -14.507 19.331 -5.290 1.00 72.63 759 ALA D CA 1
ATOM 1414 C C . ALA D 1 30 ? -13.691 18.692 -6.418 1.00 71.76 759 ALA D C 1
ATOM 1415 O O . ALA D 1 30 ? -12.489 18.458 -6.274 1.00 71.64 759 ALA D O 1
ATOM 1417 N N . MET D 1 31 ? -14.361 18.409 -7.542 1.00 64.82 760 MET D N 1
ATOM 1418 C CA . MET D 1 31 ? -13.719 17.788 -8.687 1.00 64.08 760 MET D CA 1
ATOM 1419 C C . MET D 1 31 ? -13.687 18.771 -9.845 1.00 59.88 760 MET D C 1
ATOM 1420 O O . MET D 1 31 ? -14.528 19.655 -9.930 1.00 74.04 760 MET D O 1
ATOM 1425 N N . SER D 1 32 ? -12.746 18.562 -10.760 1.00 55.25 761 SER D N 1
ATOM 1426 C CA . SER D 1 32 ? -12.628 19.406 -11.933 1.00 56.45 761 SER D CA 1
ATOM 1427 C C . SER D 1 32 ? -12.489 18.541 -13.171 1.00 57.04 761 SER D C 1
ATOM 1428 O O . SER D 1 32 ? -11.819 17.513 -13.130 1.00 59.78 761 SER D O 1
ATOM 1431 N N . LEU D 1 33 ? -13.085 18.991 -14.275 1.00 56.29 762 LEU D N 1
ATOM 1432 C CA . LEU D 1 33 ? -12.728 18.457 -15.580 1.00 55.91 762 LEU D CA 1
ATOM 1433 C C . LEU D 1 33 ? -11.791 19.442 -16.276 1.00 57.59 762 LEU D C 1
ATOM 1434 O O . LEU D 1 33 ? -12.216 20.554 -16.581 1.00 58.09 762 LEU D O 1
ATOM 1439 N N . ILE D 1 34 ? -10.539 19.021 -16.537 1.00 59.69 763 ILE D N 1
ATOM 1440 C CA . ILE D 1 34 ? -9.528 19.884 -17.144 1.00 63.95 763 ILE D CA 1
ATOM 1441 C C . ILE D 1 34 ? -8.993 19.265 -18.437 1.00 62.79 763 ILE D C 1
ATOM 1442 O O . ILE D 1 34 ? -8.740 18.063 -18.476 1.00 62.48 763 ILE D O 1
ATOM 1447 N N . ASP D 1 35 ? -8.774 20.109 -19.463 1.00 65.19 764 ASP D N 1
ATOM 1448 C CA . ASP D 1 35 ? -8.184 19.685 -20.728 1.00 67.72 764 ASP D CA 1
ATOM 1449 C C . ASP D 1 35 ? -6.682 19.965 -20.704 1.00 66.45 764 ASP D C 1
ATOM 1450 O O . ASP D 1 35 ? -6.273 21.118 -20.589 1.00 56.40 764 ASP D O 1
ATOM 1455 N N . PHE D 1 36 ? -5.884 18.891 -20.833 1.00 64.12 765 PHE D N 1
ATOM 1456 C CA . PHE D 1 36 ? -4.435 18.969 -20.817 1.00 61.85 765 PHE D CA 1
ATOM 1457 C C . PHE D 1 36 ? -3.826 18.592 -22.166 1.00 67.97 765 PHE D C 1
ATOM 1458 O O . PHE D 1 36 ? -2.622 18.749 -22.343 1.00 72.39 765 PHE D O 1
ATOM 1466 N N . GLY D 1 37 ? -4.623 18.054 -23.097 1.00 75.88 766 GLY D N 1
ATOM 1467 C CA . GLY D 1 37 ? -4.146 17.838 -24.458 1.00 91.30 766 GLY D CA 1
ATOM 1468 C C . GLY D 1 37 ? -3.355 16.535 -24.619 1.00 103.16 766 GLY D C 1
ATOM 1469 O O . GLY D 1 37 ? -3.902 15.544 -25.111 1.00 117.57 766 GLY D O 1
ATOM 1470 N N . SER D 1 38 ? -2.065 16.548 -24.232 1.00 94.33 767 SER D N 1
ATOM 1471 C CA . SER D 1 38 ? -1.199 15.382 -24.375 1.00 94.42 767 SER D CA 1
ATOM 1472 C C . SER D 1 38 ? -1.432 14.395 -23.229 1.00 88.41 767 SER D C 1
ATOM 1473 O O . SER D 1 38 ? -1.091 13.221 -23.327 1.00 77.31 767 SER D O 1
ATOM 1476 N N . ALA D 1 39 ? -1.992 14.894 -22.125 1.00 86.92 768 ALA D N 1
ATOM 1477 C CA . ALA D 1 39 ? -2.474 14.042 -21.054 1.00 80.89 768 ALA D CA 1
ATOM 1478 C C . ALA D 1 39 ? -4.002 13.935 -21.072 1.00 84.84 768 ALA D C 1
ATOM 1479 O O . ALA D 1 39 ? -4.557 13.218 -20.243 1.00 87.81 768 ALA D O 1
ATOM 1481 N N . GLY D 1 40 ? -4.676 14.678 -21.973 1.00 80.71 769 GLY D N 1
ATOM 1482 C CA . GLY D 1 40 ? -6.099 14.507 -22.258 1.00 75.16 769 GLY D CA 1
ATOM 1483 C C . GLY D 1 40 ? -7.033 15.350 -21.377 1.00 67.25 769 GLY D C 1
ATOM 1484 O O . GLY D 1 40 ? -6.611 16.273 -20.682 1.00 53.91 769 GLY D O 1
ATOM 1485 N N . ARG D 1 41 ? -8.333 15.039 -21.465 1.00 65.55 770 ARG D N 1
ATOM 1486 C CA . ARG D 1 41 ? -9.338 15.528 -20.533 1.00 65.80 770 ARG D CA 1
ATOM 1487 C C . ARG D 1 41 ? -9.274 14.730 -19.234 1.00 58.28 770 ARG D C 1
ATOM 1488 O O . ARG D 1 41 ? -9.712 13.581 -19.185 1.00 54.25 770 ARG D O 1
ATOM 1496 N N . VAL D 1 42 ? -8.767 15.351 -18.174 1.00 56.69 771 VAL D N 1
ATOM 1497 C CA . VAL D 1 42 ? -8.584 14.640 -16.921 1.00 64.02 771 VAL D CA 1
ATOM 1498 C C . VAL D 1 42 ? -9.578 15.138 -15.875 1.00 61.59 771 VAL D C 1
ATOM 1499 O O . VAL D 1 42 ? -9.614 16.327 -15.553 1.00 60.76 771 VAL D O 1
ATOM 1503 N N . LYS D 1 43 ? -10.392 14.221 -15.350 1.00 52.95 772 LYS D N 1
ATOM 1504 C CA . LYS D 1 43 ? -11.258 14.582 -14.247 1.00 57.76 772 LYS D CA 1
ATOM 1505 C C . LYS D 1 43 ? -10.489 14.242 -12.979 1.00 51.74 772 LYS D C 1
ATOM 1506 O O . LYS D 1 43 ? -9.927 13.162 -12.890 1.00 53.16 772 LYS D O 1
ATOM 1512 N N . LEU D 1 44 ? -10.433 15.176 -12.028 1.00 46.88 773 LEU D N 1
ATOM 1513 C CA . LEU D 1 44 ? -9.673 14.958 -10.814 1.00 52.81 773 LEU D CA 1
ATOM 1514 C C . LEU D 1 44 ? -10.167 15.852 -9.682 1.00 53.33 773 LEU D C 1
ATOM 1515 O O . LEU D 1 44 ? -10.986 16.745 -9.879 1.00 50.18 773 LEU D O 1
ATOM 1520 N N . MET D 1 45 ? -9.587 15.620 -8.506 1.00 60.71 774 MET D N 1
ATOM 1521 C CA . MET D 1 45 ? -9.886 16.358 -7.292 1.00 69.00 774 MET D CA 1
ATOM 1522 C C . MET D 1 45 ? -8.740 17.340 -7.047 1.00 63.02 774 MET D C 1
ATOM 1523 O O . MET D 1 45 ? -7.656 16.956 -6.618 1.00 62.10 774 MET D O 1
ATOM 1528 N N . HIS D 1 46 ? -8.995 18.618 -7.316 1.00 62.71 775 HIS D N 1
ATOM 1529 C CA . HIS D 1 46 ? -7.929 19.571 -7.581 1.00 66.98 775 HIS D CA 1
ATOM 1530 C C . HIS D 1 46 ? -7.175 19.955 -6.306 1.00 74.51 775 HIS D C 1
ATOM 1531 O O . HIS D 1 46 ? -5.963 20.172 -6.367 1.00 75.28 775 HIS D O 1
ATOM 1538 N N . ASN D 1 47 ? -7.875 20.027 -5.164 1.00 76.53 776 ASN D N 1
ATOM 1539 C CA . ASN D 1 47 ? -7.239 20.347 -3.894 1.00 78.38 776 ASN D CA 1
ATOM 1540 C C . ASN D 1 47 ? -6.299 19.226 -3.461 1.00 76.57 776 ASN D C 1
ATOM 1541 O O . ASN D 1 47 ? -5.464 19.448 -2.592 1.00 72.49 776 ASN D O 1
ATOM 1546 N N . HIS D 1 48 ? -6.447 18.036 -4.059 1.00 75.20 777 HIS D N 1
ATOM 1547 C CA . HIS D 1 48 ? -5.542 16.926 -3.815 1.00 81.43 777 HIS D CA 1
ATOM 1548 C C . HIS D 1 48 ? -4.698 16.620 -5.053 1.00 88.01 777 HIS D C 1
ATOM 1549 O O . HIS D 1 48 ? -4.585 15.455 -5.430 1.00 91.19 777 HIS D O 1
ATOM 1556 N N . ALA D 1 49 ? -4.111 17.646 -5.691 1.00 83.14 778 ALA D N 1
ATOM 1557 C CA . ALA D 1 49 ? -3.310 17.432 -6.891 1.00 76.06 778 ALA D CA 1
ATOM 1558 C C . ALA D 1 49 ? -2.360 18.607 -7.140 1.00 80.23 778 ALA D C 1
ATOM 1559 O O . ALA D 1 49 ? -2.703 19.749 -6.857 1.00 83.83 778 ALA D O 1
ATOM 1561 N N . PRO D 1 50 ? -1.160 18.378 -7.729 1.00 91.28 779 PRO D N 1
ATOM 1562 C CA . PRO D 1 50 ? -0.074 19.362 -7.697 1.00 94.93 779 PRO D CA 1
ATOM 1563 C C . PRO D 1 50 ? -0.266 20.495 -8.698 1.00 94.26 779 PRO D C 1
ATOM 1564 O O . PRO D 1 50 ? 0.517 20.651 -9.638 1.00 91.88 779 PRO D O 1
ATOM 1568 N N . LEU D 1 51 ? -1.315 21.286 -8.451 1.00 92.51 780 LEU D N 1
ATOM 1569 C CA . LEU D 1 51 ? -1.788 22.294 -9.382 1.00 89.12 780 LEU D CA 1
ATOM 1570 C C . LEU D 1 51 ? -1.414 23.671 -8.869 1.00 87.22 780 LEU D C 1
ATOM 1571 O O . LEU D 1 51 ? -1.155 23.850 -7.682 1.00 89.10 780 LEU D O 1
ATOM 1576 N N . GLN D 1 52 ? -1.431 24.626 -9.798 1.00 92.19 781 GLN D N 1
ATOM 1577 C CA . GLN D 1 52 ? -1.299 26.032 -9.479 1.00 102.54 781 GLN D CA 1
ATOM 1578 C C . GLN D 1 52 ? -2.201 26.798 -10.435 1.00 97.92 781 GLN D C 1
ATOM 1579 O O . GLN D 1 52 ? -2.140 26.606 -11.646 1.00 94.21 781 GLN D O 1
ATOM 1585 N N . LYS D 1 53 ? -3.067 27.634 -9.868 1.00 103.25 782 LYS D N 1
ATOM 1586 C CA . LYS D 1 53 ? -3.903 28.505 -10.665 1.00 105.33 782 LYS D CA 1
ATOM 1587 C C . LYS D 1 53 ? -3.004 29.573 -11.271 1.00 108.10 782 LYS D C 1
ATOM 1588 O O . LYS D 1 53 ? -2.185 30.157 -10.569 1.00 118.05 782 LYS D O 1
ATOM 1594 N N . LEU D 1 54 ? -3.148 29.796 -12.579 1.00 113.32 783 LEU D N 1
ATOM 1595 C CA . LEU D 1 54 ? -2.407 30.847 -13.256 1.00 117.37 783 LEU D CA 1
ATOM 1596 C C . LEU D 1 54 ? -3.198 32.158 -13.148 1.00 116.77 783 LEU D C 1
ATOM 1597 O O . LEU D 1 54 ? -4.242 32.243 -13.835 1.00 117.12 783 LEU D O 1
ATOM 1603 N N . MET E 1 2 ? -3.616 12.610 -54.306 1.00 72.14 731 MET E N 1
ATOM 1604 C CA . MET E 1 2 ? -4.749 13.534 -54.015 1.00 79.05 731 MET E CA 1
ATOM 1605 C C . MET E 1 2 ? -4.570 14.163 -52.635 1.00 77.04 731 MET E C 1
ATOM 1606 O O . MET E 1 2 ? -4.191 13.490 -51.673 1.00 70.86 731 MET E O 1
ATOM 1611 N N . VAL E 1 3 ? -4.883 15.461 -52.567 1.00 71.44 732 VAL E N 1
ATOM 1612 C CA . VAL E 1 3 ? -4.775 16.230 -51.344 1.00 70.16 732 VAL E CA 1
ATOM 1613 C C . VAL E 1 3 ? -6.086 16.987 -51.165 1.00 70.04 732 VAL E C 1
ATOM 1614 O O . VAL E 1 3 ? -6.587 17.594 -52.111 1.00 78.53 732 VAL E O 1
ATOM 1618 N N . LEU E 1 4 ? -6.640 16.897 -49.951 1.00 68.28 733 LEU E N 1
ATOM 1619 C CA . LEU E 1 4 ? -7.841 17.618 -49.568 1.00 68.58 733 LEU E CA 1
ATOM 1620 C C . LEU E 1 4 ? -7.521 18.543 -48.401 1.00 64.69 733 LEU E C 1
ATOM 1621 O O . LEU E 1 4 ? -6.712 18.226 -47.525 1.00 60.36 733 LEU E O 1
ATOM 1626 N N . GLN E 1 5 ? -8.223 19.672 -48.386 1.00 58.22 734 GLN E N 1
ATOM 1627 C CA . GLN E 1 5 ? -8.105 20.625 -47.308 1.00 63.67 734 GLN E CA 1
ATOM 1628 C C . GLN E 1 5 ? -9.513 20.970 -46.849 1.00 59.56 734 GLN E C 1
ATOM 1629 O O . GLN E 1 5 ? -10.449 20.872 -47.639 1.00 55.88 734 GLN E O 1
ATOM 1635 N N . PRO E 1 6 ? -9.717 21.338 -45.561 1.00 55.27 735 PRO E N 1
ATOM 1636 C CA . PRO E 1 6 ? -11.011 21.866 -45.129 1.00 54.82 735 PRO E CA 1
ATOM 1637 C C . PRO E 1 6 ? -11.570 22.785 -46.214 1.00 56.23 735 PRO E C 1
ATOM 1638 O O . PRO E 1 6 ? -10.819 23.468 -46.897 1.00 54.33 735 PRO E O 1
ATOM 1642 N N . GLY E 1 7 ? -12.886 22.724 -46.441 1.00 67.90 736 GLY E N 1
ATOM 1643 C CA . GLY E 1 7 ? -13.553 23.658 -47.334 1.00 66.71 736 GLY E CA 1
ATOM 1644 C C . GLY E 1 7 ? -13.670 23.135 -48.762 1.00 65.88 736 GLY E C 1
ATOM 1645 O O . GLY E 1 7 ? -14.548 23.573 -49.498 1.00 68.05 736 GLY E O 1
ATOM 1646 N N . ASP E 1 8 ? -12.776 22.227 -49.166 1.00 68.92 737 ASP E N 1
ATOM 1647 C CA . ASP E 1 8 ? -12.846 21.668 -50.506 1.00 72.38 737 ASP E CA 1
ATOM 1648 C C . ASP E 1 8 ? -14.181 20.949 -50.666 1.00 76.07 737 ASP E C 1
ATOM 1649 O O . ASP E 1 8 ? -14.727 20.401 -49.704 1.00 73.33 737 ASP E O 1
ATOM 1654 N N . ARG E 1 9 ? -14.695 20.996 -51.898 1.00 77.84 738 ARG E N 1
ATOM 1655 C CA . ARG E 1 9 ? -15.911 20.294 -52.266 1.00 79.59 738 ARG E CA 1
ATOM 1656 C C . ARG E 1 9 ? -1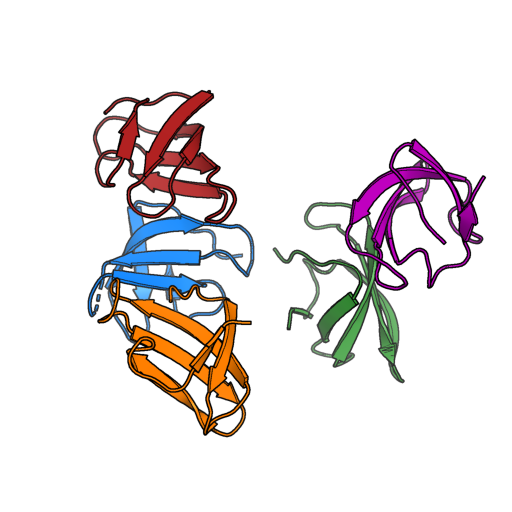5.504 19.051 -53.060 1.00 72.33 738 ARG E C 1
ATOM 1657 O O . ARG E 1 9 ? -14.509 19.080 -53.781 1.00 68.55 738 ARG E O 1
ATOM 1665 N N . VAL E 1 10 ? -16.244 17.950 -52.859 1.00 69.08 739 VAL E N 1
ATOM 1666 C CA . VAL E 1 10 ? -15.880 16.638 -53.380 1.00 68.03 739 VAL E CA 1
ATOM 1667 C C . VAL E 1 10 ? -17.148 15.876 -53.737 1.00 70.23 739 VAL E C 1
ATOM 1668 O O . VAL E 1 10 ? -18.208 16.139 -53.171 1.00 72.89 739 VAL E O 1
ATOM 1672 N N . THR E 1 11 ? -16.999 14.898 -54.643 1.00 81.30 740 THR E N 1
ATOM 1673 C CA . THR E 1 11 ? -18.107 14.057 -55.081 1.00 85.50 740 THR E CA 1
ATOM 1674 C C . THR E 1 11 ? -17.729 12.576 -54.945 1.00 80.92 740 THR E C 1
ATOM 1675 O O . THR E 1 11 ? -16.721 12.113 -55.489 1.00 70.73 740 THR E O 1
ATOM 1679 N N . HIS E 1 12 ? -18.571 11.851 -54.191 1.00 78.99 741 HIS E N 1
ATOM 1680 C CA . HIS E 1 12 ? -18.471 10.415 -53.994 1.00 77.91 741 HIS E CA 1
ATOM 1681 C C . HIS E 1 12 ? -19.530 9.716 -54.843 1.00 77.88 741 HIS E C 1
ATOM 1682 O O . HIS E 1 12 ? -20.647 10.215 -54.935 1.00 89.34 741 HIS E O 1
ATOM 1689 N N . ASP E 1 13 ? -19.190 8.562 -55.440 1.00 83.14 742 ASP E N 1
ATOM 1690 C CA . ASP E 1 13 ? -20.094 7.859 -56.349 1.00 86.49 742 ASP E CA 1
ATOM 1691 C C . ASP E 1 13 ? -21.382 7.442 -55.640 1.00 78.79 742 ASP E C 1
ATOM 1692 O O . ASP E 1 13 ? -22.450 7.446 -56.250 1.00 72.41 742 ASP E O 1
ATOM 1697 N N . LYS E 1 14 ? -21.268 7.071 -54.361 1.00 75.11 743 LYS E N 1
ATOM 1698 C CA . LYS E 1 14 ? -22.430 6.814 -53.529 1.00 78.97 743 LYS E CA 1
ATOM 1699 C C . LYS E 1 14 ? -22.981 8.133 -52.996 1.00 84.61 743 LYS E C 1
ATOM 1700 O O . LYS E 1 14 ? -24.026 8.576 -53.466 1.00 98.96 743 LYS E O 1
ATOM 1706 N N . TYR E 1 15 ? -22.229 8.785 -52.089 1.00 86.03 744 TYR E N 1
ATOM 1707 C CA . TYR E 1 15 ? -22.759 9.765 -51.142 1.00 83.42 744 TYR E CA 1
ATOM 1708 C C . TYR E 1 15 ? -22.962 11.158 -51.743 1.00 77.79 744 TYR E C 1
ATOM 1709 O O . TYR E 1 15 ? -23.415 12.067 -51.046 1.00 66.41 744 TYR E O 1
ATOM 1718 N N . GLY E 1 16 ? -22.610 11.334 -53.019 1.00 86.55 745 GLY E N 1
ATOM 1719 C CA . GLY E 1 16 ? -22.842 12.592 -53.711 1.00 90.55 745 GLY E CA 1
ATOM 1720 C C . GLY E 1 16 ? -21.918 13.698 -53.201 1.00 99.09 745 GLY E C 1
ATOM 1721 O O . GLY E 1 16 ? -20.796 13.434 -52.764 1.00 88.63 745 GLY E O 1
ATOM 1722 N N . LEU E 1 17 ? -22.414 14.941 -53.262 1.00 106.33 746 LEU E N 1
ATOM 1723 C CA . LEU E 1 17 ? -21.621 16.121 -52.948 1.00 102.65 746 LEU E CA 1
ATOM 1724 C C . LEU E 1 17 ? -21.384 16.203 -51.443 1.00 94.96 746 LEU E C 1
ATOM 1725 O O . LEU E 1 17 ? -22.262 15.881 -50.641 1.00 92.04 746 LEU E O 1
ATOM 1730 N N . GLY E 1 18 ? -20.181 16.658 -51.079 1.00 84.73 747 GLY E N 1
ATOM 1731 C CA . GLY E 1 18 ? -19.808 16.810 -49.685 1.00 76.86 747 GLY E CA 1
ATOM 1732 C C . GLY E 1 18 ? -18.859 17.987 -49.506 1.00 75.48 747 GLY E C 1
ATOM 1733 O O . GLY E 1 18 ? -18.225 18.429 -50.459 1.00 70.83 747 GLY E O 1
ATOM 1734 N N . ARG E 1 19 ? -18.791 18.489 -48.270 1.00 78.83 748 ARG E N 1
ATOM 1735 C CA . ARG E 1 19 ? -17.898 19.581 -47.921 1.00 79.88 748 ARG E CA 1
ATOM 1736 C C . ARG E 1 19 ? -16.905 19.057 -46.892 1.00 68.54 748 ARG E C 1
ATOM 1737 O O . ARG E 1 19 ? -17.329 18.574 -45.846 1.00 74.92 748 ARG E O 1
ATOM 1745 N N . VAL E 1 20 ? -15.601 19.163 -47.179 1.00 56.76 749 VAL E N 1
ATOM 1746 C CA . VAL E 1 20 ? -14.595 18.670 -46.254 1.00 51.27 749 VAL E CA 1
ATOM 1747 C C . VAL E 1 20 ? -14.554 19.596 -45.040 1.00 52.42 749 VAL E C 1
ATOM 1748 O O . VAL E 1 20 ? -14.440 20.811 -45.193 1.00 49.67 749 VAL E O 1
ATOM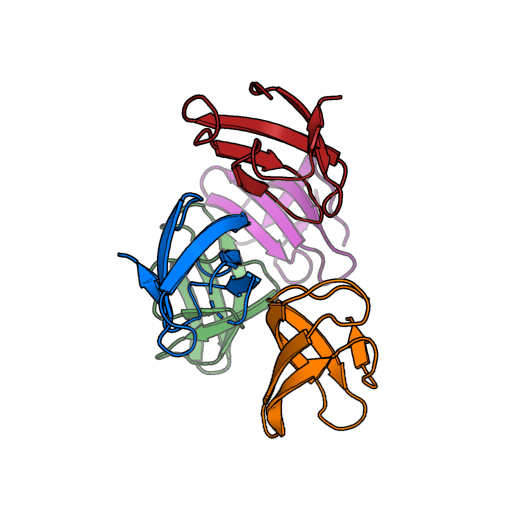 1752 N N . GLU E 1 21 ? -14.632 18.992 -43.846 1.00 53.24 750 GLU E N 1
ATOM 1753 C CA . GLU E 1 21 ? -14.623 19.718 -42.585 1.00 54.49 750 GLU E CA 1
ATOM 1754 C C . GLU E 1 21 ? -13.274 19.590 -41.880 1.00 50.11 750 GLU E C 1
ATOM 1755 O O . GLU E 1 21 ? -12.828 20.557 -41.270 1.00 55.78 750 GLU E O 1
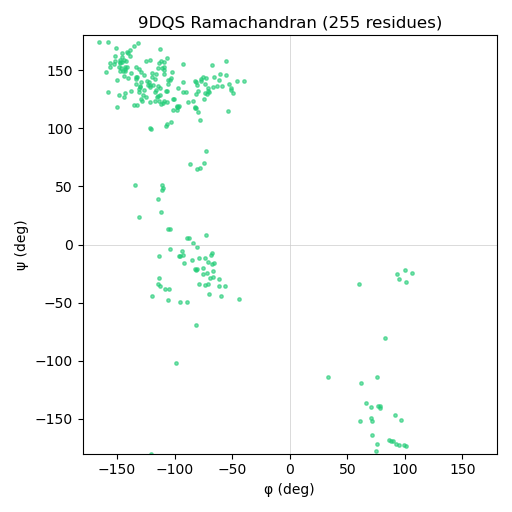ATOM 1761 N N . GLU E 1 22 ? -12.646 18.408 -41.944 1.00 46.42 751 GLU E N 1
ATOM 1762 C CA . GLU E 1 22 ? -11.349 18.168 -41.326 1.00 48.38 751 GLU E CA 1
ATOM 1763 C C . GLU E 1 22 ? -10.478 17.284 -42.216 1.00 48.24 751 GLU E C 1
ATOM 1764 O O . GLU E 1 22 ? -10.963 16.657 -43.150 1.00 50.84 751 GLU E O 1
ATOM 1770 N N . VAL E 1 23 ? -9.176 17.234 -41.914 1.00 50.08 752 VAL E N 1
ATOM 1771 C CA . VAL E 1 23 ? -8.248 16.333 -42.595 1.00 51.82 752 VAL E CA 1
ATOM 1772 C C . VAL E 1 23 ? -7.121 15.954 -41.629 1.00 48.83 752 VAL E C 1
ATOM 1773 O O . VAL E 1 23 ? -6.659 16.780 -40.855 1.00 51.81 752 VAL E O 1
ATOM 1777 N N . ALA E 1 24 ? -6.668 14.702 -41.675 1.00 48.59 753 ALA E N 1
ATOM 1778 C CA . ALA E 1 24 ? -5.541 14.287 -40.851 1.00 58.38 753 ALA E CA 1
ATOM 1779 C C . ALA E 1 24 ? -4.708 13.221 -41.566 1.00 65.92 753 ALA E C 1
ATOM 1780 O O . ALA E 1 24 ? -5.189 12.493 -42.436 1.00 60.02 753 ALA E O 1
ATOM 1782 N N . GLY E 1 25 ? -3.438 13.131 -41.160 1.00 67.91 754 GLY E N 1
ATOM 1783 C CA . GLY E 1 25 ? -2.500 12.220 -41.787 1.00 70.62 754 GLY E CA 1
ATOM 1784 C C . GLY E 1 25 ? -2.059 12.750 -43.148 1.00 69.61 754 GLY E C 1
ATOM 1785 O O . GLY E 1 25 ? -2.467 13.831 -43.548 1.00 58.86 754 GLY E O 1
ATOM 1786 N N . THR E 1 26 ? -1.219 11.969 -43.842 1.00 79.88 755 THR E N 1
ATOM 1787 C CA . THR E 1 26 ? -0.588 12.390 -45.085 1.00 81.82 755 THR E CA 1
ATOM 1788 C C . THR E 1 26 ? -0.505 11.203 -46.047 1.00 79.56 755 THR E C 1
ATOM 1789 O O . THR E 1 26 ? -0.429 10.042 -45.628 1.00 68.99 755 THR E O 1
ATOM 1793 N N . GLY E 1 27 ? -0.488 11.525 -47.347 1.00 72.36 756 GLY E N 1
ATOM 1794 C CA . GLY E 1 27 ? -0.332 10.526 -48.387 1.00 72.45 756 GLY E CA 1
ATOM 1795 C C . GLY E 1 27 ? -1.631 9.761 -48.608 1.00 82.90 756 GLY E C 1
ATOM 1796 O O . GLY E 1 27 ? -2.702 10.364 -48.593 1.00 88.86 756 GLY E O 1
ATOM 1797 N N . GLU E 1 28 ? -1.514 8.439 -48.793 1.00 89.35 757 GLU E N 1
ATOM 1798 C CA . GLU E 1 28 ? -2.660 7.588 -49.081 1.00 92.44 757 GLU E CA 1
ATOM 1799 C C . GLU E 1 28 ? -3.532 7.472 -47.831 1.00 87.55 757 GLU E C 1
ATOM 1800 O O . GLU E 1 28 ? -4.754 7.575 -47.915 1.00 82.82 757 GLU E O 1
ATOM 1806 N N . SER E 1 29 ? -2.875 7.298 -46.676 1.00 84.72 758 SER E N 1
ATOM 1807 C CA . SER E 1 29 ? -3.538 7.080 -45.402 1.00 75.39 758 SER E CA 1
ATOM 1808 C C . SER E 1 29 ? -4.196 8.359 -44.889 1.00 71.00 758 SER E C 1
ATOM 1809 O O . SER E 1 29 ? -4.654 8.402 -43.748 1.00 75.88 758 SER E O 1
ATOM 1812 N N . ALA E 1 30 ? -4.232 9.406 -45.714 1.00 65.23 759 ALA E N 1
ATOM 1813 C CA . ALA E 1 30 ? -4.869 10.645 -45.303 1.00 74.85 759 ALA E CA 1
ATOM 1814 C C . ALA E 1 30 ? -6.374 10.421 -45.142 1.00 79.60 759 ALA E C 1
ATOM 1815 O O . ALA E 1 30 ? -6.996 9.795 -46.001 1.00 90.41 759 ALA E O 1
ATOM 1817 N N . MET E 1 31 ? -6.942 10.941 -44.043 1.00 76.70 760 MET E N 1
ATOM 1818 C CA . MET E 1 31 ? -8.356 10.773 -43.743 1.00 74.41 760 MET E CA 1
ATOM 1819 C C . MET E 1 31 ? -9.074 12.122 -43.748 1.00 69.02 760 MET E C 1
ATOM 1820 O O . MET E 1 31 ? -8.513 13.139 -43.355 1.00 65.16 760 MET E O 1
ATOM 1825 N N . SER E 1 32 ? -10.343 12.101 -44.171 1.00 70.69 761 SER E N 1
ATOM 1826 C CA . SER E 1 32 ? -11.157 13.302 -44.278 1.00 68.02 761 SER E CA 1
ATOM 1827 C C . SER E 1 32 ? -12.530 13.055 -43.662 1.00 62.87 761 SER E C 1
ATOM 1828 O O . SER E 1 32 ? -13.063 11.954 -43.771 1.00 61.15 761 SER E O 1
ATOM 1831 N N . LEU E 1 33 ? -13.077 14.097 -43.018 1.00 60.33 762 LEU E N 1
ATOM 1832 C CA . LEU E 1 33 ? -14.420 14.088 -42.462 1.00 54.67 762 LEU E CA 1
ATOM 1833 C C . LEU E 1 33 ? -15.308 14.947 -43.353 1.00 55.42 762 LEU E C 1
ATOM 1834 O O . LEU E 1 33 ? -15.232 16.163 -43.316 1.00 61.77 762 LEU E O 1
ATOM 1839 N N . ILE E 1 34 ? -16.138 14.305 -44.173 1.00 61.12 763 ILE E N 1
ATOM 1840 C CA . ILE E 1 34 ? -16.909 15.005 -45.182 1.00 60.43 763 ILE E CA 1
ATOM 1841 C C . ILE E 1 34 ? -18.379 14.939 -44.793 1.00 66.83 763 ILE E C 1
ATOM 1842 O O . ILE E 1 34 ? -18.938 13.853 -44.650 1.00 67.47 763 ILE E O 1
ATOM 1847 N N . ASP E 1 35 ? -18.987 16.117 -44.620 1.00 70.92 764 ASP E N 1
ATOM 1848 C CA . ASP E 1 35 ? -20.428 16.222 -44.480 1.00 71.79 764 ASP E CA 1
ATOM 1849 C C . ASP E 1 35 ? -21.029 16.214 -45.880 1.00 63.34 764 ASP E C 1
ATOM 1850 O O . ASP E 1 35 ? -20.720 17.101 -46.668 1.00 53.00 764 ASP E O 1
ATOM 1855 N N . PHE E 1 36 ? -21.849 15.178 -46.136 1.00 69.05 765 PHE E N 1
ATOM 1856 C CA . PHE E 1 36 ? -22.524 14.928 -47.401 1.00 73.46 765 PHE E CA 1
ATOM 1857 C C . PHE E 1 36 ? -24.016 15.256 -47.295 1.00 80.25 765 PHE E C 1
ATOM 1858 O O . PHE E 1 36 ? -24.804 14.859 -48.157 1.00 82.46 765 PHE E O 1
ATOM 1866 N N . GLY E 1 37 ? -24.400 15.962 -46.221 1.00 78.92 766 GLY E N 1
ATOM 1867 C CA . GLY E 1 37 ? -25.741 16.501 -46.084 1.00 77.47 766 GLY E CA 1
ATOM 1868 C C . GLY E 1 37 ? -26.754 15.427 -45.715 1.00 80.20 766 GLY E C 1
ATOM 1869 O O . GLY E 1 37 ? -26.700 14.885 -44.614 1.00 85.29 766 GLY E O 1
ATOM 1870 N N . SER E 1 38 ? -27.685 15.151 -46.636 1.00 83.10 767 SER E N 1
ATOM 1871 C CA . SER E 1 38 ? -28.646 14.071 -46.459 1.00 88.48 767 SER E CA 1
ATOM 1872 C C . SER E 1 38 ? -27.939 12.823 -45.931 1.00 80.91 767 SER E C 1
ATOM 1873 O O . SER E 1 38 ? -28.379 12.200 -44.968 1.00 72.66 767 SER E O 1
ATOM 1876 N N . ALA E 1 39 ? -26.806 12.501 -46.565 1.00 81.50 768 ALA E N 1
ATOM 1877 C CA . ALA E 1 39 ? -26.029 11.311 -46.264 1.00 78.73 768 ALA E CA 1
ATOM 1878 C C . ALA E 1 39 ? -25.395 11.351 -44.867 1.00 77.94 768 ALA E C 1
ATOM 1879 O O . ALA E 1 39 ? -25.150 10.303 -44.277 1.00 74.89 768 ALA E O 1
ATOM 1881 N N . GLY E 1 40 ? -25.100 12.545 -44.339 1.00 83.93 769 GLY E N 1
ATOM 1882 C CA . GLY E 1 40 ? -24.498 12.679 -43.018 1.00 80.69 769 GLY E CA 1
ATOM 1883 C C . GLY E 1 40 ? -22.999 12.947 -43.121 1.00 83.62 769 GLY E C 1
ATOM 1884 O O . GLY E 1 40 ? -22.477 13.147 -44.221 1.00 79.05 769 GLY E O 1
ATOM 1885 N N . ARG E 1 41 ? -22.324 12.953 -41.961 1.00 86.17 770 ARG E N 1
ATOM 1886 C CA . ARG E 1 41 ? -20.889 13.208 -41.884 1.00 85.58 770 ARG E CA 1
ATOM 1887 C C . ARG E 1 41 ? -20.127 11.885 -41.821 1.00 78.47 770 ARG E C 1
ATOM 1888 O O . ARG E 1 41 ? -20.266 11.125 -40.865 1.00 81.91 770 ARG E O 1
ATOM 1896 N N . VAL E 1 42 ? -19.283 11.644 -42.825 1.00 69.97 771 VAL E N 1
ATOM 1897 C CA . VAL E 1 42 ? -18.553 10.395 -42.948 1.00 65.02 771 VAL E CA 1
ATOM 1898 C C . VAL E 1 42 ? -17.057 10.649 -42.834 1.00 62.46 771 VAL E C 1
ATOM 1899 O O . VAL E 1 42 ? -16.537 11.508 -43.539 1.00 68.51 771 VAL E O 1
ATOM 1903 N N . LYS E 1 43 ? -16.357 9.850 -42.020 1.00 61.54 772 LYS E N 1
ATOM 1904 C CA . LYS E 1 43 ? -14.903 9.914 -41.967 1.00 61.22 772 LYS E CA 1
ATOM 1905 C C . LYS E 1 43 ? -14.326 8.808 -42.844 1.00 60.04 772 LYS E C 1
ATOM 1906 O O . LYS E 1 43 ? -14.557 7.631 -42.607 1.00 63.97 772 LYS E O 1
ATOM 1912 N N . LEU E 1 44 ? -13.568 9.217 -43.856 1.00 64.17 773 LEU E N 1
ATOM 1913 C CA . LEU E 1 44 ? -13.137 8.340 -44.925 1.00 68.54 773 LEU E CA 1
ATOM 1914 C C . LEU E 1 44 ? -11.622 8.287 -44.990 1.00 73.19 773 LEU E C 1
ATOM 1915 O O . LEU E 1 44 ? -10.926 8.947 -44.227 1.00 85.06 773 LEU E O 1
ATOM 1920 N N . MET E 1 45 ? -11.145 7.504 -45.950 1.00 73.40 774 MET E N 1
ATOM 1921 C CA . MET E 1 45 ? -9.789 7.614 -46.444 1.00 72.34 774 MET E CA 1
ATOM 1922 C C . MET E 1 45 ? -9.914 7.913 -47.937 1.00 66.55 774 MET E C 1
ATOM 1923 O O . MET E 1 45 ? -10.162 7.025 -48.743 1.00 66.49 774 MET E O 1
ATOM 1928 N N . HIS E 1 46 ? -9.779 9.190 -48.288 1.00 66.12 775 HIS E N 1
ATOM 1929 C CA . HIS E 1 46 ? -10.180 9.677 -49.600 1.00 66.96 775 HIS E CA 1
ATOM 1930 C C . HIS E 1 46 ? -9.413 9.009 -50.747 1.00 69.40 775 HIS E C 1
ATOM 1931 O O . HIS E 1 46 ? -9.978 8.860 -51.821 1.00 61.62 775 HIS E O 1
ATOM 1938 N N . ASN E 1 47 ? -8.157 8.583 -50.538 1.00 81.91 776 ASN E N 1
ATOM 1939 C CA . ASN E 1 47 ? -7.363 8.004 -51.616 1.00 79.33 776 ASN E CA 1
ATOM 1940 C C . ASN E 1 47 ? -7.894 6.619 -51.968 1.00 76.15 776 ASN E C 1
ATOM 1941 O O . ASN E 1 47 ? -7.702 6.158 -53.088 1.00 75.01 776 ASN E O 1
ATOM 1946 N N . HIS E 1 48 ? -8.572 5.979 -51.008 1.00 77.88 777 HIS E N 1
ATOM 1947 C CA . HIS E 1 48 ? -9.172 4.670 -51.201 1.00 72.17 777 HIS E CA 1
ATOM 1948 C C . HIS E 1 48 ? -10.695 4.800 -51.224 1.00 77.12 777 HIS E C 1
ATOM 1949 O O . HIS E 1 48 ? -11.394 4.053 -50.543 1.00 78.08 777 HIS E O 1
ATOM 1956 N N . ALA E 1 49 ? -11.211 5.757 -52.009 1.00 80.98 778 ALA E N 1
ATOM 1957 C CA . ALA E 1 49 ? -12.649 5.944 -52.149 1.00 81.66 778 ALA E CA 1
ATOM 1958 C C . ALA E 1 49 ? -12.980 6.539 -53.518 1.00 81.33 778 ALA E C 1
ATOM 1959 O O . ALA E 1 49 ? -12.130 7.170 -54.143 1.00 80.78 778 ALA E O 1
ATOM 1961 N N . PRO E 1 50 ? -14.226 6.371 -54.025 1.00 83.38 779 PRO E N 1
ATOM 1962 C CA . PRO E 1 50 ? -14.594 6.870 -55.354 1.00 87.29 779 PRO E CA 1
ATOM 1963 C C . PRO E 1 50 ? -14.911 8.364 -55.359 1.00 89.11 779 PRO E C 1
ATOM 1964 O O . PRO E 1 50 ? -16.042 8.769 -55.627 1.00 92.82 779 PRO E O 1
ATOM 1968 N N . LEU E 1 51 ? -13.882 9.169 -55.070 1.00 85.91 780 LEU E N 1
ATOM 1969 C CA . LEU E 1 51 ? -14.034 10.600 -54.880 1.00 80.51 780 LEU E CA 1
ATOM 1970 C C . LEU E 1 51 ? -13.401 11.329 -56.052 1.00 76.38 780 LEU E C 1
ATOM 1971 O O . LEU E 1 51 ? -12.441 10.850 -56.640 1.00 69.05 780 LEU E O 1
ATOM 1976 N N . GLN E 1 52 ? -13.950 12.503 -56.352 1.00 84.93 781 GLN E N 1
ATOM 1977 C CA . GLN E 1 52 ? -13.288 13.468 -57.210 1.00 93.67 781 GLN E CA 1
ATOM 1978 C C . GLN E 1 52 ? -13.319 14.815 -56.492 1.00 94.43 781 GLN E C 1
ATOM 1979 O O . GLN E 1 52 ? -14.335 15.174 -55.895 1.00 74.74 781 GLN E O 1
ATOM 1985 N N . LYS E 1 53 ? -12.177 15.521 -56.520 1.00 98.86 782 LYS E N 1
ATOM 1986 C CA . LYS E 1 53 ? -12.075 16.860 -55.963 1.00 93.61 782 LYS E CA 1
ATOM 1987 C C . LYS E 1 53 ? -12.630 17.837 -56.995 1.00 87.20 782 LYS E C 1
ATOM 1988 O O . LYS E 1 53 ? -12.408 17.658 -58.192 1.00 84.03 782 LYS E O 1
ATOM 1994 N N . LEU E 1 54 ? -13.377 18.837 -56.510 1.00 88.90 783 LEU E N 1
ATOM 1995 C CA . LEU E 1 54 ? -13.911 19.907 -57.339 1.00 95.67 783 LEU E CA 1
ATOM 1996 C C . LEU E 1 54 ? -13.005 21.153 -57.261 1.00 95.02 783 LEU E C 1
ATOM 1997 O O . LEU E 1 54 ? -12.929 21.750 -56.162 1.00 98.09 783 LEU E O 1
#

Secondary structure (DSSP, 8-state):
-----TT-EEEETTTEEEEEEEEES-GGG-EEEEE---EEEEEGGGSSEEE-/----TT-EEEETTTEEEEEEEEES-GGG-EEEEE-GGG-EEEEEGGGSSEEE-/-----TT-EEEETTTEEEEEEEEE--GGG-EEEEE-GGG-EEEE-GGGSSEEE-/----TT-EEEETTTEEEEEEEEESSTTS-EEEEE-SSS-EEEEEGGGSSEEE-/----TT-EEEETTTEEEEEEEEES-GGG-EEEEE-GGG-EEEE-GGGSSEEE-

B-factor: mean 70.61, std 17.03, range [32.14, 162.11]

InterPro domains:
  IPR000212 UvrD-like helicase [PTHR11070] (21-686)
  IPR005751 ATP-dependent DNA helicase PcrA [TIGR01073] (19-768)
  IPR013986 DExx box DNA helicase domain superfamily [G3DSA:1.10.10.160] (125-207)
  IPR014016 UvrD-like helicase, ATP-binding domain [PF00580] (23-297)
  IPR014016 UvrD-like helicase, ATP-binding domain [PS51198] (21-311)
  IPR014017 UvrD-like helicase, C-terminal [PF13361] (302-653)
  IPR014017 UvrD-like helicase, C-terminal [PS51217] (312-603)
  IPR027417 P-loop containing nucleoside triphosphate hydrolase [G3DSA:3.40.50.300] (23-298)
  IPR027417 P-loop containing nucleoside triphosphate hydrolase [G3DSA:3.40.50.300] (305-674)
  IPR027417 P-loop containing nucleoside triphosphate hydrolase [SSF52540] (16-681)

Sequence (265 aa):
SMVLQPGDRVTHDKYGLGRVEEVAGTGESAMSLIDFAGRVKLMHNHAPLQKLMVLQPGDRVTHDKYGLGRVEEVAGTGESAMSLIDFGSAGRVKLMHNHAPLQKLSMVLQPGDRVTHDKYGLGRVEEVAGTGESAMSLIDFGSAGRVKLMHNHAPLQKLMVLQPGDRVTHDKYGLGRVEEVAGTGESAMSLIDFGSAGRVKLMHNHAPLQKLMVLQPGDRVTHDKYGLGRVEEVAGTGESAMSLIDFGSAGRVKLMHNHAPLQKL

GO terms:
  GO:0000287 magnesium ion binding (F, IDA)
  GO:0008094 ATP-dependent activity, acting on DNA (F, IDA)
  GO:0016887 ATP hydrolysis activity (F, IDA)
  GO:0032564 dATP binding (F, IDA)
  GO:0033202 DNA helicase complex (C, IDA)
  GO:0043138 3'-5' DNA helicase activity (F, IDA)
  GO:0060543 negative regulation of strand invasion (P, IDA)
  GO:0009650 UV protection (P, IMP)
  GO:0006302 double-strand break repair (P, IMP)
  GO:0005515 protein binding (F, IPI)